Protein AF-A0A5N5PR01-F1 (afdb_monomer)

Structure (mmCIF, N/CA/C/O backbone):
data_AF-A0A5N5PR01-F1
#
_entry.id   AF-A0A5N5PR01-F1
#
loop_
_atom_site.group_PDB
_atom_site.id
_atom_site.type_symbol
_atom_site.label_atom_id
_atom_site.label_alt_id
_atom_site.label_comp_id
_atom_site.label_asym_id
_atom_site.label_entity_id
_atom_site.label_seq_id
_atom_site.pdbx_PDB_ins_code
_atom_site.Cartn_x
_atom_site.Cartn_y
_atom_site.Cartn_z
_atom_site.occupancy
_atom_site.B_iso_or_equiv
_atom_site.auth_seq_id
_atom_site.auth_comp_id
_atom_site.auth_asym_id
_atom_site.auth_atom_id
_atom_site.pdbx_PDB_model_num
ATOM 1 N N . MET A 1 1 ? 4.994 -17.915 1.592 1.00 88.44 1 MET A N 1
ATOM 2 C CA . MET A 1 1 ? 4.335 -16.940 0.687 1.00 88.44 1 MET A CA 1
ATOM 3 C C . MET A 1 1 ? 5.419 -16.071 0.056 1.00 88.44 1 MET A C 1
ATOM 5 O O . MET A 1 1 ? 6.464 -15.926 0.674 1.00 88.44 1 MET A O 1
ATOM 9 N N . PHE A 1 2 ? 5.202 -15.536 -1.147 1.00 93.06 2 PHE A N 1
ATOM 10 C CA . PHE A 1 2 ? 6.118 -14.590 -1.802 1.00 93.06 2 PHE A CA 1
ATOM 11 C C . PHE A 1 2 ? 5.350 -13.340 -2.219 1.00 93.06 2 PHE A C 1
ATOM 13 O O . PHE A 1 2 ? 4.182 -13.446 -2.599 1.00 93.06 2 PHE A O 1
ATOM 20 N N . TRP A 1 3 ? 6.005 -12.187 -2.210 1.00 95.12 3 TRP A N 1
ATOM 21 C CA . TRP A 1 3 ? 5.444 -10.906 -2.624 1.00 95.12 3 TRP A CA 1
ATOM 22 C C . TRP A 1 3 ? 6.151 -10.393 -3.877 1.00 95.12 3 TRP A C 1
ATOM 24 O O . TRP A 1 3 ? 7.378 -10.404 -3.947 1.00 95.12 3 TRP A O 1
ATOM 34 N N . PHE A 1 4 ? 5.374 -9.950 -4.867 1.00 95.06 4 PHE A N 1
ATOM 35 C CA . PHE A 1 4 ? 5.912 -9.265 -6.041 1.00 95.06 4 PHE A CA 1
ATOM 36 C C . PHE A 1 4 ? 6.266 -7.828 -5.675 1.00 95.06 4 PHE A C 1
ATOM 38 O O . PHE A 1 4 ? 5.372 -7.030 -5.419 1.00 95.06 4 PHE A O 1
ATOM 45 N N . PHE A 1 5 ? 7.551 -7.502 -5.700 1.00 96.25 5 PHE A N 1
ATOM 46 C CA . PHE A 1 5 ? 8.044 -6.130 -5.625 1.00 96.25 5 PHE A CA 1
ATOM 47 C C . PHE A 1 5 ? 8.578 -5.710 -6.989 1.00 96.25 5 PHE A C 1
ATOM 49 O O . PHE A 1 5 ? 9.119 -6.534 -7.719 1.00 96.25 5 PHE A O 1
ATOM 56 N N . GLN A 1 6 ? 8.478 -4.433 -7.333 1.00 95.88 6 GLN A N 1
ATOM 57 C CA . GLN A 1 6 ? 9.191 -3.877 -8.477 1.00 95.88 6 GLN A CA 1
ATOM 58 C C . GLN A 1 6 ? 10.640 -3.573 -8.107 1.00 95.88 6 GLN A C 1
ATOM 60 O O . GLN A 1 6 ? 10.944 -3.134 -6.994 1.00 95.88 6 GLN A O 1
ATOM 65 N N . ARG A 1 7 ? 11.545 -3.762 -9.069 1.00 95.38 7 ARG A N 1
ATOM 66 C CA . ARG A 1 7 ? 12.935 -3.309 -8.939 1.00 95.38 7 ARG A CA 1
ATOM 67 C C . ARG A 1 7 ? 12.987 -1.785 -9.007 1.00 95.38 7 ARG A C 1
ATOM 69 O O . ARG A 1 7 ? 12.268 -1.177 -9.804 1.00 95.38 7 ARG A O 1
ATOM 76 N N . ARG A 1 8 ? 13.908 -1.165 -8.260 1.00 95.69 8 ARG A N 1
ATOM 77 C CA . ARG A 1 8 ? 14.130 0.292 -8.293 1.00 95.69 8 ARG A CA 1
ATOM 78 C C . ARG A 1 8 ? 14.250 0.853 -9.706 1.00 95.69 8 ARG A C 1
ATOM 80 O O . ARG A 1 8 ? 13.616 1.855 -10.019 1.00 95.69 8 ARG A O 1
ATOM 87 N N . MET A 1 9 ? 15.032 0.205 -10.568 1.00 94.81 9 MET A N 1
ATOM 88 C CA . MET A 1 9 ? 15.197 0.649 -11.956 1.00 94.81 9 MET A CA 1
ATOM 89 C C . MET A 1 9 ? 13.887 0.598 -12.747 1.00 94.81 9 MET A C 1
ATOM 91 O O . MET A 1 9 ? 13.562 1.570 -13.425 1.00 94.81 9 MET A O 1
ATOM 95 N N . SER A 1 10 ? 13.113 -0.484 -12.616 1.00 94.38 10 SER A N 1
ATOM 96 C CA . SER A 1 10 ? 11.813 -0.620 -13.279 1.00 94.38 10 SER A CA 1
ATOM 97 C C . SER A 1 10 ? 10.861 0.489 -12.835 1.00 94.38 10 SER A C 1
ATOM 99 O O . SER A 1 10 ? 10.350 1.214 -13.685 1.00 94.38 10 SER A O 1
ATOM 101 N N . PHE A 1 11 ? 10.709 0.722 -11.527 1.00 94.50 11 PHE A N 1
ATOM 102 C CA . PHE A 1 11 ? 9.868 1.807 -11.005 1.00 94.50 11 PHE A CA 1
ATOM 103 C C . PHE A 1 11 ? 10.326 3.194 -11.481 1.00 94.50 11 PHE A C 1
ATOM 105 O O . PHE A 1 11 ? 9.536 3.979 -12.004 1.00 94.50 11 PHE A O 1
ATOM 112 N N . LEU A 1 12 ? 11.625 3.495 -11.374 1.00 94.75 12 LEU A N 1
ATOM 113 C CA . LEU A 1 12 ? 12.169 4.793 -11.778 1.00 94.75 12 LEU A CA 1
ATOM 114 C C . LEU A 1 12 ? 12.149 5.024 -13.296 1.00 94.75 12 LEU A C 1
ATOM 116 O O . LEU A 1 12 ? 12.356 6.162 -13.711 1.00 94.75 12 LEU A O 1
ATOM 120 N N . SER A 1 13 ? 11.923 4.001 -14.120 1.00 93.50 13 SER A N 1
ATOM 121 C CA . SER A 1 13 ? 11.806 4.137 -15.579 1.00 93.50 13 SER A CA 1
ATOM 122 C C . SER A 1 13 ? 10.372 4.402 -16.059 1.00 93.50 13 SER A C 1
ATOM 124 O O . SER A 1 13 ? 10.172 4.856 -17.187 1.00 93.50 13 SER A O 1
ATOM 126 N N . GLN A 1 14 ? 9.371 4.167 -15.205 1.00 91.12 14 GLN A N 1
ATOM 127 C CA . GLN A 1 14 ? 7.961 4.290 -15.570 1.00 91.12 14 GLN A CA 1
ATOM 128 C C . GLN A 1 14 ? 7.564 5.738 -15.889 1.00 91.12 14 GLN A C 1
ATOM 130 O O . GLN A 1 14 ? 8.002 6.697 -15.243 1.00 91.12 14 GLN A O 1
ATOM 135 N N . LYS A 1 15 ? 6.689 5.893 -16.890 1.00 86.62 15 LYS A N 1
ATOM 136 C CA . LYS A 1 15 ? 6.074 7.181 -17.262 1.00 86.62 15 LYS A CA 1
ATOM 137 C C . LYS A 1 15 ? 4.746 7.431 -16.539 1.00 86.62 15 LYS A C 1
ATOM 139 O O . LYS A 1 15 ? 4.433 8.579 -16.241 1.00 86.62 15 LYS A O 1
ATOM 144 N N . THR A 1 16 ? 4.009 6.365 -16.245 1.00 86.69 16 THR A N 1
ATOM 145 C CA . THR A 1 16 ? 2.757 6.348 -15.471 1.00 86.69 16 THR A CA 1
ATOM 146 C C . THR A 1 16 ? 2.767 5.140 -14.541 1.00 86.69 16 THR A C 1
ATOM 148 O O . THR A 1 16 ? 3.550 4.216 -14.772 1.00 86.69 16 THR A O 1
ATOM 151 N N . MET A 1 17 ? 1.949 5.142 -13.485 1.00 87.06 17 MET A N 1
ATOM 152 C CA . MET A 1 17 ? 1.860 3.990 -12.586 1.00 87.06 17 MET A CA 1
ATOM 153 C C . MET A 1 17 ? 1.307 2.786 -13.342 1.00 87.06 17 MET A C 1
ATOM 155 O O . MET A 1 17 ? 0.189 2.804 -13.851 1.00 87.06 17 MET A O 1
ATOM 159 N N . GLN A 1 18 ? 2.111 1.733 -13.447 1.00 84.81 18 GLN A N 1
ATOM 160 C CA . GLN A 1 18 ? 1.753 0.567 -14.239 1.00 84.81 18 GLN A CA 1
ATOM 161 C C . GLN A 1 18 ? 1.184 -0.547 -13.366 1.00 84.81 18 GLN A C 1
ATOM 163 O O . GLN A 1 18 ? 1.844 -1.061 -12.464 1.00 84.81 18 GLN A O 1
ATOM 168 N N . LYS A 1 19 ? -0.022 -0.995 -13.721 1.00 88.88 19 LYS A N 1
ATOM 169 C CA . LYS A 1 19 ? -0.578 -2.267 -13.261 1.00 88.88 19 LYS A CA 1
ATOM 170 C C . LYS A 1 19 ? 0.330 -3.431 -13.660 1.00 88.88 19 LYS A C 1
ATOM 172 O O . LYS A 1 19 ? 0.859 -3.471 -14.781 1.00 88.88 19 LYS A O 1
ATOM 177 N N . ARG A 1 20 ? 0.457 -4.416 -12.768 1.00 87.50 20 ARG A N 1
ATOM 178 C CA . ARG A 1 20 ? 1.124 -5.681 -13.072 1.00 87.50 20 ARG A CA 1
ATOM 179 C C . ARG A 1 20 ? 0.492 -6.325 -14.301 1.00 87.50 20 ARG A C 1
ATOM 181 O O . ARG A 1 20 ? -0.724 -6.487 -14.373 1.00 87.50 20 ARG A O 1
ATOM 188 N N . SER A 1 21 ? 1.352 -6.733 -15.230 1.00 86.00 21 SER A N 1
ATOM 189 C CA . SER A 1 21 ? 0.990 -7.499 -16.420 1.00 86.00 21 SER A CA 1
ATOM 190 C C . SER A 1 21 ? 1.787 -8.800 -16.466 1.00 86.00 21 SER A C 1
ATOM 192 O O . SER A 1 21 ? 2.923 -8.855 -15.990 1.00 86.00 21 SER A O 1
ATOM 194 N N . ARG A 1 22 ? 1.194 -9.839 -17.064 1.00 88.75 22 ARG A N 1
ATOM 195 C CA . ARG A 1 22 ? 1.876 -11.106 -17.369 1.00 88.75 22 ARG A CA 1
ATOM 196 C C . ARG A 1 22 ? 3.014 -10.915 -18.376 1.00 88.75 22 ARG A C 1
ATOM 198 O O . ARG A 1 22 ? 3.973 -11.671 -18.338 1.00 88.75 22 ARG A O 1
ATOM 205 N N . ASP A 1 23 ? 2.947 -9.863 -19.189 1.00 89.38 23 ASP A N 1
ATOM 206 C CA . ASP A 1 23 ? 3.935 -9.568 -20.236 1.00 89.38 23 ASP A CA 1
ATOM 207 C C . ASP A 1 23 ? 5.142 -8.771 -19.717 1.00 89.38 23 ASP A C 1
ATOM 209 O O . ASP A 1 23 ? 6.058 -8.457 -20.469 1.00 89.38 23 ASP A O 1
ATOM 213 N N . ARG A 1 24 ? 5.136 -8.394 -18.431 1.00 86.12 24 ARG A N 1
ATOM 214 C CA . ARG A 1 24 ? 6.169 -7.549 -17.805 1.00 86.12 24 ARG A CA 1
ATOM 215 C C . ARG A 1 24 ? 6.667 -8.125 -16.484 1.00 86.12 24 ARG A C 1
ATOM 217 O O . ARG A 1 24 ? 6.932 -7.389 -15.539 1.00 86.12 24 ARG A O 1
ATOM 224 N N . LEU A 1 25 ? 6.752 -9.450 -16.379 1.00 89.06 25 LEU A N 1
ATOM 225 C CA . LEU A 1 25 ? 7.213 -10.093 -15.143 1.00 89.06 25 LEU A CA 1
ATOM 226 C C . LEU A 1 25 ? 8.672 -9.757 -14.816 1.00 89.06 25 LEU A C 1
ATOM 228 O O . LEU A 1 25 ? 9.008 -9.702 -13.637 1.00 89.06 25 LEU A O 1
ATOM 232 N N . ASP A 1 26 ? 9.483 -9.425 -15.822 1.00 90.75 26 ASP A N 1
ATOM 233 C CA . ASP A 1 26 ? 10.868 -8.984 -15.634 1.00 90.75 26 ASP A CA 1
ATOM 234 C C . ASP A 1 26 ? 10.975 -7.681 -14.831 1.00 90.75 26 ASP A C 1
ATOM 236 O O . ASP A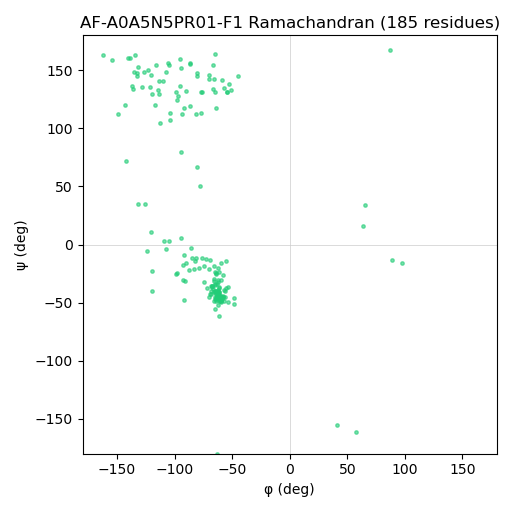 1 26 ? 12.016 -7.402 -14.241 1.00 90.75 26 ASP A O 1
ATOM 240 N N . ASP A 1 27 ? 9.914 -6.875 -14.738 1.00 91.00 27 ASP A N 1
ATOM 241 C CA . ASP A 1 27 ? 9.921 -5.673 -13.897 1.00 91.00 27 ASP A CA 1
ATOM 242 C C . ASP A 1 27 ? 9.859 -5.977 -12.396 1.00 91.00 27 ASP A C 1
ATOM 244 O O . ASP A 1 27 ? 10.122 -5.099 -11.563 1.00 91.00 27 ASP A O 1
ATOM 248 N N . TYR A 1 28 ? 9.547 -7.225 -12.046 1.00 93.50 28 TYR A N 1
ATOM 249 C CA . TYR A 1 28 ? 9.285 -7.647 -10.686 1.00 93.50 28 TYR A CA 1
ATOM 250 C C . TYR A 1 28 ? 10.312 -8.659 -10.177 1.00 93.50 28 TYR A C 1
ATOM 252 O O . TYR A 1 28 ? 10.912 -9.432 -10.918 1.00 93.50 28 TYR A O 1
ATOM 260 N N . VAL A 1 29 ? 10.468 -8.678 -8.860 1.00 95.19 29 VAL A N 1
ATOM 261 C CA . VAL A 1 29 ? 11.173 -9.703 -8.100 1.00 95.19 29 VAL A CA 1
ATOM 262 C C . VAL A 1 29 ? 10.203 -10.328 -7.101 1.00 95.19 29 VAL A C 1
ATOM 264 O O . VAL A 1 29 ? 9.314 -9.659 -6.571 1.00 95.19 29 VAL A O 1
ATOM 267 N N . LEU A 1 30 ? 10.367 -11.624 -6.847 1.00 94.38 30 LEU A N 1
ATOM 268 C CA . LEU A 1 30 ? 9.646 -12.331 -5.797 1.00 94.38 30 LEU A CA 1
ATOM 269 C C . LEU A 1 30 ? 10.486 -12.340 -4.527 1.00 94.38 30 LEU A C 1
ATOM 271 O O . LEU A 1 30 ? 11.516 -13.008 -4.467 1.00 94.38 30 LEU A O 1
ATOM 275 N N . LEU A 1 31 ? 10.022 -11.627 -3.505 1.00 96.19 31 LEU A N 1
ATOM 276 C CA . LEU A 1 31 ? 10.642 -11.655 -2.185 1.00 96.19 31 LEU A CA 1
ATOM 277 C C . LEU A 1 31 ? 9.867 -12.612 -1.272 1.00 96.19 31 LEU A C 1
ATOM 279 O O . LEU A 1 31 ? 8.633 -12.540 -1.226 1.00 96.19 31 LEU A O 1
ATOM 283 N N . PRO A 1 32 ? 10.542 -13.527 -0.556 1.00 94.81 32 PRO A N 1
ATOM 284 C CA . PRO A 1 32 ? 9.902 -14.341 0.467 1.00 94.81 32 PRO A CA 1
ATOM 285 C C . PRO A 1 32 ? 9.227 -13.475 1.535 1.00 94.81 32 PRO A C 1
ATOM 287 O O . PRO A 1 32 ? 9.825 -12.542 2.064 1.00 94.81 32 PRO A O 1
ATOM 290 N N . ALA A 1 33 ? 7.997 -13.829 1.904 1.00 89.38 33 ALA A N 1
ATOM 291 C CA . ALA A 1 33 ? 7.277 -13.252 3.040 1.00 89.38 33 ALA A CA 1
ATOM 292 C C . ALA A 1 33 ? 7.791 -13.846 4.369 1.00 89.38 33 ALA A C 1
ATOM 294 O O . ALA A 1 33 ? 7.024 -14.386 5.165 1.00 89.38 33 ALA A O 1
ATOM 295 N N . THR A 1 34 ? 9.109 -13.842 4.552 1.00 86.00 34 THR A N 1
ATOM 296 C CA . THR A 1 34 ? 9.815 -14.370 5.723 1.00 86.00 34 THR A CA 1
ATOM 297 C C . THR A 1 34 ? 10.823 -13.339 6.208 1.00 86.00 34 THR A C 1
ATOM 299 O O . THR A 1 34 ? 11.319 -12.524 5.427 1.00 86.00 34 THR A O 1
ATOM 302 N N . TYR A 1 35 ? 11.131 -13.378 7.503 1.00 82.19 35 TYR A N 1
ATOM 303 C CA . TYR A 1 35 ? 12.028 -12.418 8.140 1.00 82.19 35 TYR A CA 1
ATOM 304 C C . TYR A 1 35 ? 13.378 -12.305 7.410 1.00 82.19 35 TYR A C 1
ATOM 306 O O . TYR A 1 35 ? 13.944 -13.309 6.976 1.00 82.19 35 TYR A O 1
ATOM 314 N N . GLY A 1 36 ? 13.875 -11.074 7.269 1.00 85.81 36 GLY A N 1
ATOM 315 C CA . GLY A 1 36 ? 15.175 -10.766 6.665 1.00 85.81 36 GLY A CA 1
ATOM 316 C C . GLY A 1 36 ? 15.179 -10.550 5.146 1.00 85.81 36 GLY A C 1
ATOM 317 O O . GLY A 1 36 ? 16.151 -10.004 4.635 1.00 85.81 36 GLY A O 1
ATOM 318 N N . PHE A 1 37 ? 14.112 -10.910 4.422 1.00 92.19 37 PHE A N 1
ATOM 319 C CA . PHE A 1 37 ? 14.032 -10.690 2.965 1.00 92.19 37 PHE A CA 1
ATOM 320 C C . PHE A 1 37 ? 13.369 -9.368 2.578 1.00 92.19 37 PHE A C 1
ATOM 322 O O . PHE A 1 37 ? 13.704 -8.787 1.548 1.00 92.19 37 PHE A O 1
ATOM 329 N N . VAL A 1 38 ? 12.438 -8.896 3.406 1.00 93.81 38 VAL A N 1
ATOM 330 C CA . VAL A 1 38 ? 11.819 -7.576 3.288 1.00 93.81 38 VAL A CA 1
ATOM 331 C C . VAL A 1 38 ? 12.180 -6.793 4.534 1.00 93.81 38 VAL A C 1
ATOM 333 O O . VAL A 1 38 ? 11.893 -7.230 5.648 1.00 93.81 38 VAL A O 1
ATOM 336 N N . THR A 1 39 ? 12.858 -5.667 4.341 1.00 91.94 39 THR A N 1
ATOM 337 C CA . THR A 1 39 ? 13.328 -4.804 5.425 1.00 91.94 39 THR A CA 1
ATOM 338 C C . THR A 1 39 ? 12.990 -3.354 5.123 1.00 91.94 39 THR A C 1
ATOM 340 O O . THR A 1 39 ? 13.032 -2.923 3.967 1.00 91.94 39 THR A O 1
ATOM 343 N N . ARG A 1 40 ? 12.723 -2.570 6.173 1.00 89.88 40 ARG A N 1
ATOM 344 C CA . ARG A 1 40 ? 12.306 -1.168 6.032 1.00 89.88 40 ARG A CA 1
ATOM 345 C C . ARG A 1 40 ? 13.346 -0.277 5.352 1.00 89.88 40 ARG A C 1
ATOM 347 O O . ARG A 1 40 ? 12.996 0.752 4.792 1.00 89.88 40 ARG A O 1
ATOM 354 N N . THR A 1 41 ? 14.616 -0.674 5.394 1.00 89.94 41 THR A N 1
ATOM 355 C CA . THR A 1 41 ? 15.737 0.068 4.804 1.00 89.94 41 THR A CA 1
ATOM 356 C C . THR A 1 41 ? 15.926 -0.190 3.312 1.00 89.94 41 THR A C 1
ATOM 358 O O . THR A 1 41 ? 16.556 0.618 2.639 1.00 89.94 41 THR A O 1
ATOM 361 N N . LEU A 1 42 ? 15.419 -1.309 2.782 1.00 94.69 42 LEU A N 1
ATOM 362 C CA . LEU A 1 42 ? 15.635 -1.707 1.385 1.00 94.69 42 LEU A CA 1
ATOM 363 C C . LEU A 1 42 ? 14.337 -1.829 0.583 1.00 94.69 42 LEU A C 1
ATOM 365 O O . LEU A 1 42 ? 14.378 -1.761 -0.648 1.00 94.69 42 LEU A O 1
ATOM 369 N N . CYS A 1 43 ? 13.207 -2.028 1.258 1.00 95.94 43 CYS A N 1
ATOM 370 C CA . CYS A 1 43 ? 11.904 -2.257 0.651 1.00 95.94 43 CYS A CA 1
ATOM 371 C C . CYS A 1 43 ? 10.924 -1.171 1.085 1.00 95.94 43 CYS A C 1
ATOM 373 O O . CYS A 1 43 ? 10.762 -0.943 2.283 1.00 95.94 43 CYS A O 1
ATOM 375 N N . PHE A 1 44 ? 10.235 -0.554 0.127 1.00 95.88 44 PHE A N 1
ATOM 376 C CA . PHE A 1 44 ? 9.188 0.427 0.404 1.00 95.88 44 PHE A CA 1
ATOM 377 C C . PHE A 1 44 ? 7.806 -0.059 -0.022 1.00 95.88 44 PHE A C 1
ATOM 379 O O . PHE A 1 44 ? 7.650 -0.665 -1.077 1.00 95.88 44 PHE A O 1
ATOM 386 N N . PHE A 1 45 ? 6.806 0.241 0.798 1.00 95.62 45 PHE A N 1
ATOM 387 C CA . PHE A 1 45 ? 5.391 0.164 0.476 1.00 95.62 45 PHE A CA 1
ATOM 388 C C . PHE A 1 45 ? 4.928 1.560 0.071 1.00 95.62 45 PHE A C 1
ATOM 390 O O . PHE A 1 45 ? 5.151 2.521 0.809 1.00 95.62 45 PHE A O 1
ATOM 397 N N . VAL A 1 46 ? 4.291 1.675 -1.090 1.00 94.62 46 VAL A N 1
ATOM 398 C CA . VAL A 1 46 ? 3.691 2.929 -1.544 1.00 94.62 46 VAL A CA 1
ATOM 399 C C . VAL A 1 46 ? 2.186 2.857 -1.369 1.00 94.62 46 VAL A C 1
ATOM 401 O O . VAL A 1 46 ? 1.527 2.113 -2.096 1.00 94.62 46 VAL A O 1
ATOM 404 N N . SER A 1 47 ? 1.658 3.678 -0.466 1.00 92.88 47 SER A N 1
ATOM 405 C CA . SER A 1 47 ? 0.224 3.951 -0.388 1.00 92.88 47 SER A CA 1
ATOM 406 C C . SER A 1 47 ? -0.125 5.148 -1.269 1.00 92.88 47 SER A C 1
ATOM 408 O O . SER A 1 47 ? 0.551 6.180 -1.239 1.00 92.88 47 SER A O 1
ATOM 410 N N . HIS A 1 48 ? -1.165 5.022 -2.089 1.00 88.75 48 HIS A N 1
ATOM 411 C CA . HIS A 1 48 ? -1.616 6.112 -2.949 1.00 88.75 48 HIS A CA 1
ATOM 412 C C . HIS A 1 48 ? -3.095 5.983 -3.300 1.00 88.75 48 HIS A C 1
ATOM 414 O O . HIS A 1 48 ? -3.688 4.908 -3.269 1.00 88.75 48 HIS A O 1
ATOM 420 N N . PHE A 1 49 ? -3.691 7.105 -3.689 1.00 87.06 49 PHE A N 1
ATOM 421 C CA . PHE A 1 49 ? -5.078 7.135 -4.124 1.00 87.06 49 PHE A CA 1
ATOM 422 C C . PHE A 1 49 ? -5.241 6.607 -5.544 1.00 87.06 49 PHE A C 1
ATOM 424 O O . PHE A 1 49 ? -4.598 7.093 -6.470 1.00 87.06 49 PHE A O 1
ATOM 431 N N . TRP A 1 50 ? -6.198 5.696 -5.722 1.00 85.75 50 TRP A N 1
ATOM 432 C CA . TRP A 1 50 ? -6.707 5.347 -7.042 1.00 85.75 50 TRP A CA 1
ATOM 433 C C . TRP A 1 50 ? -7.739 6.380 -7.487 1.00 85.75 50 TRP A C 1
ATOM 435 O O . TRP A 1 50 ? -8.837 6.465 -6.921 1.00 85.75 50 TRP A O 1
ATOM 445 N N . HIS A 1 51 ? -7.395 7.156 -8.514 1.00 81.94 51 HIS A N 1
ATOM 446 C CA . HIS A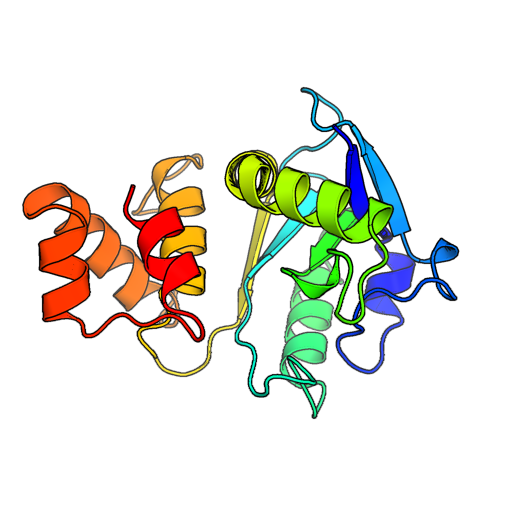 1 51 ? -8.305 8.148 -9.090 1.00 81.94 51 HIS A CA 1
ATOM 447 C C . HIS A 1 51 ? -9.414 7.531 -9.934 1.00 81.94 51 HIS A C 1
ATOM 449 O O . HIS A 1 51 ? -10.525 8.054 -9.984 1.00 81.94 51 HIS A O 1
ATOM 455 N N . THR A 1 52 ? -9.124 6.412 -10.591 1.00 82.19 52 THR A N 1
ATOM 456 C CA . THR A 1 52 ? -10.108 5.663 -11.369 1.00 82.19 52 THR A CA 1
ATOM 457 C C . THR A 1 52 ? -9.984 4.177 -11.060 1.00 82.19 52 THR A C 1
ATOM 459 O O . THR A 1 52 ? -8.979 3.719 -10.520 1.00 82.19 52 THR A O 1
ATOM 462 N N . LYS A 1 53 ? -11.009 3.396 -11.410 1.00 78.06 53 LYS A N 1
ATOM 463 C CA . LYS A 1 53 ? -10.968 1.931 -11.279 1.00 78.06 53 LYS A CA 1
ATOM 464 C C . LYS A 1 53 ? -9.871 1.305 -12.155 1.00 78.06 53 LYS A C 1
ATOM 466 O O . LYS A 1 53 ? -9.277 0.282 -11.802 1.00 78.06 53 LYS A O 1
ATOM 471 N N . ASP A 1 54 ? -9.602 1.923 -13.301 1.00 78.69 54 ASP A N 1
ATOM 472 C CA . ASP A 1 54 ? -8.762 1.341 -14.343 1.00 78.69 54 ASP A CA 1
ATOM 473 C C . ASP A 1 54 ? -7.324 1.854 -14.326 1.00 78.69 54 ASP A C 1
ATOM 475 O O . ASP A 1 54 ? -6.420 1.114 -14.712 1.00 78.69 54 ASP A O 1
ATOM 479 N N . ASP A 1 55 ? -7.094 3.046 -13.795 1.00 80.31 55 ASP A N 1
ATOM 480 C CA . ASP A 1 55 ? -5.775 3.653 -13.688 1.00 80.31 55 ASP A CA 1
ATOM 481 C C . ASP A 1 55 ? -5.651 4.433 -12.363 1.00 80.31 55 ASP A C 1
ATOM 483 O O . ASP A 1 55 ? -6.453 5.348 -12.112 1.00 80.31 55 ASP A O 1
ATOM 487 N N . PRO A 1 56 ? -4.687 4.063 -11.496 1.00 80.06 56 PRO A N 1
ATOM 488 C CA . PRO A 1 56 ? -4.476 4.756 -10.235 1.00 80.06 56 PRO A CA 1
ATOM 489 C C . PRO A 1 56 ? -4.015 6.210 -10.401 1.00 80.06 56 PRO A C 1
ATOM 491 O O . PRO A 1 56 ? -4.425 7.060 -9.614 1.00 80.06 56 PRO A O 1
ATOM 494 N N . ASP A 1 57 ? -3.211 6.512 -11.425 1.00 85.94 57 ASP A N 1
ATOM 495 C CA . ASP A 1 57 ? -2.591 7.826 -11.648 1.00 85.94 57 ASP A CA 1
ATOM 496 C C . ASP A 1 57 ? -2.562 8.163 -13.154 1.00 85.94 57 ASP A C 1
ATOM 498 O O . ASP A 1 57 ? -1.489 8.178 -13.774 1.00 85.94 57 ASP A O 1
ATOM 502 N N . PRO A 1 58 ? -3.729 8.470 -13.763 1.00 84.94 58 PRO A N 1
ATOM 503 C CA . PRO A 1 58 ? -3.865 8.601 -15.218 1.00 84.94 58 PRO A CA 1
ATOM 504 C C . PRO A 1 58 ? -2.953 9.656 -15.859 1.00 84.94 58 PRO A C 1
ATOM 506 O O . PRO A 1 58 ? -2.623 9.580 -17.040 1.00 84.94 58 PRO A O 1
ATOM 509 N N . ASN A 1 59 ? -2.551 10.674 -15.093 1.00 86.50 59 ASN A N 1
ATOM 510 C CA . ASN A 1 59 ? -1.702 11.773 -15.561 1.00 86.50 59 ASN A CA 1
ATOM 511 C C . ASN A 1 59 ? -0.241 11.664 -15.070 1.00 86.50 59 ASN A C 1
ATOM 513 O O . ASN A 1 59 ? 0.584 12.551 -15.343 1.00 86.50 59 ASN A O 1
ATOM 517 N N . GLY A 1 60 ? 0.097 10.591 -14.347 1.00 88.88 60 GLY A N 1
ATOM 518 C CA . GLY A 1 60 ? 1.431 10.321 -13.815 1.00 88.88 60 GLY A CA 1
ATOM 519 C C . GLY A 1 60 ? 1.919 11.340 -12.779 1.00 88.88 60 GLY A C 1
ATOM 520 O O . GLY A 1 60 ? 3.132 11.449 -12.570 1.00 88.88 60 GLY A O 1
ATOM 521 N N . LYS A 1 61 ? 1.037 12.171 -12.208 1.00 89.81 61 LYS A N 1
ATOM 522 C CA . LYS A 1 61 ? 1.428 13.243 -11.281 1.00 89.81 61 LYS A CA 1
ATOM 523 C C . LYS A 1 61 ? 2.033 12.654 -10.019 1.00 89.81 61 LYS A C 1
ATOM 525 O O . LYS A 1 61 ? 3.092 13.117 -9.595 1.00 89.81 61 LYS A O 1
ATOM 530 N N . TYR A 1 62 ? 1.395 11.646 -9.442 1.00 88.88 62 TYR A N 1
ATOM 531 C CA . TYR A 1 62 ? 1.857 11.039 -8.198 1.00 88.88 62 TYR A CA 1
ATOM 532 C C . TYR A 1 62 ? 3.108 10.212 -8.423 1.00 88.88 62 TYR A C 1
ATOM 534 O O . TYR A 1 62 ? 4.042 10.306 -7.631 1.00 88.88 62 TYR A O 1
ATOM 542 N N . LEU A 1 63 ? 3.203 9.507 -9.552 1.00 91.62 63 LEU A N 1
ATOM 543 C CA . LEU A 1 63 ? 4.430 8.811 -9.915 1.00 91.62 63 LEU A CA 1
ATOM 544 C C . LEU A 1 63 ? 5.621 9.771 -9.998 1.00 91.62 63 LEU A C 1
ATOM 546 O O . LEU A 1 63 ? 6.690 9.442 -9.492 1.00 91.62 63 LEU A O 1
ATOM 550 N N . ARG A 1 64 ? 5.467 10.945 -10.628 1.00 92.56 64 ARG A N 1
ATOM 551 C CA . ARG A 1 64 ? 6.556 11.937 -10.706 1.00 92.56 64 ARG A CA 1
ATOM 552 C C . ARG A 1 64 ? 7.004 12.378 -9.314 1.00 92.56 64 ARG A C 1
ATOM 554 O O . ARG A 1 64 ? 8.193 12.311 -9.024 1.00 92.56 64 ARG A O 1
ATOM 561 N N . LEU A 1 65 ? 6.058 12.723 -8.442 1.00 91.19 65 LEU A N 1
ATOM 562 C CA . LEU A 1 65 ? 6.349 13.164 -7.075 1.00 91.19 65 LEU A CA 1
ATOM 563 C C . LEU A 1 65 ? 7.032 12.068 -6.247 1.00 91.19 65 LEU A C 1
ATOM 565 O O . LEU A 1 65 ? 8.044 12.328 -5.598 1.00 91.19 65 LEU A O 1
ATOM 569 N N . LEU A 1 66 ? 6.543 10.829 -6.335 1.00 92.38 66 LEU A N 1
ATOM 570 C CA . LEU A 1 66 ? 7.166 9.673 -5.692 1.00 92.38 66 LEU A CA 1
ATOM 571 C C . LEU A 1 66 ? 8.574 9.426 -6.234 1.00 92.38 66 LEU A C 1
ATOM 573 O O . LEU A 1 66 ? 9.502 9.219 -5.461 1.00 92.38 66 LEU A O 1
ATOM 577 N N . ARG A 1 67 ? 8.773 9.476 -7.556 1.00 94.06 67 ARG A N 1
ATOM 578 C CA . ARG A 1 67 ? 10.095 9.290 -8.170 1.00 94.06 67 ARG A CA 1
ATOM 579 C C . ARG A 1 67 ? 11.074 10.370 -7.732 1.00 94.06 67 ARG A C 1
ATOM 581 O O . ARG A 1 67 ? 12.221 10.032 -7.461 1.00 94.06 67 ARG A O 1
ATOM 588 N N . ASP A 1 68 ? 10.653 11.626 -7.667 1.00 92.88 68 ASP A N 1
ATOM 589 C CA . ASP A 1 68 ? 11.519 12.735 -7.261 1.00 92.88 68 ASP A CA 1
ATOM 590 C C . ASP A 1 68 ? 11.890 12.634 -5.776 1.00 92.88 68 ASP A C 1
ATOM 592 O O . ASP A 1 68 ? 13.058 12.804 -5.426 1.00 92.88 68 ASP A O 1
ATOM 596 N N . ASN A 1 69 ? 10.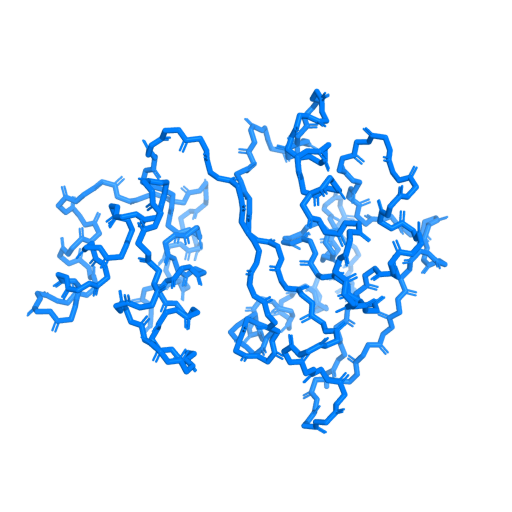939 12.242 -4.920 1.00 90.62 69 ASN A N 1
ATOM 597 C CA . ASN A 1 69 ? 11.189 11.979 -3.502 1.00 90.62 69 ASN A CA 1
ATOM 598 C C . ASN A 1 69 ? 12.112 10.765 -3.277 1.00 90.62 69 ASN A C 1
ATOM 600 O O . ASN A 1 69 ? 13.006 10.813 -2.432 1.00 90.62 69 ASN A O 1
ATOM 604 N N . LEU A 1 70 ? 11.926 9.687 -4.043 1.00 92.88 70 LEU A N 1
ATOM 605 C CA . LEU A 1 70 ? 12.619 8.409 -3.851 1.00 92.88 70 LEU A CA 1
ATOM 606 C C . LEU A 1 70 ? 13.961 8.301 -4.574 1.00 92.88 70 LEU A C 1
ATOM 608 O O . LEU A 1 70 ? 14.791 7.474 -4.197 1.00 92.88 70 LEU A O 1
ATOM 612 N N . ARG A 1 71 ? 14.202 9.090 -5.626 1.00 94.62 71 ARG A N 1
ATOM 613 C CA . ARG A 1 71 ? 15.462 9.057 -6.384 1.00 94.62 71 ARG A CA 1
ATOM 614 C C . ARG A 1 71 ? 16.711 9.283 -5.519 1.00 94.62 71 ARG A C 1
ATOM 616 O O . ARG A 1 71 ? 17.648 8.505 -5.721 1.00 94.62 71 ARG A O 1
ATOM 623 N N . PRO A 1 72 ? 16.761 10.269 -4.596 1.00 94.56 72 PRO A N 1
ATOM 624 C CA . PRO A 1 72 ? 17.943 10.503 -3.765 1.00 94.56 72 PRO A CA 1
ATOM 625 C C . PRO A 1 72 ? 18.107 9.489 -2.622 1.00 94.56 72 PRO A C 1
ATOM 627 O O . PRO A 1 72 ? 19.155 9.461 -1.985 1.00 94.56 72 PRO A O 1
ATOM 630 N N . GLN A 1 73 ? 17.093 8.665 -2.344 1.00 92.50 73 GLN A N 1
ATOM 631 C CA . GLN A 1 73 ? 17.107 7.714 -1.235 1.00 92.50 73 GLN A CA 1
ATOM 632 C C . GLN A 1 73 ? 17.746 6.377 -1.633 1.00 92.50 73 GLN A C 1
ATOM 634 O O . GLN A 1 73 ? 17.738 5.979 -2.803 1.00 92.50 73 GLN A O 1
ATOM 639 N N . THR A 1 74 ? 18.254 5.649 -0.636 1.00 93.06 74 THR A N 1
ATOM 640 C CA . THR A 1 74 ? 18.764 4.282 -0.813 1.00 93.06 74 THR A CA 1
ATOM 641 C C . THR A 1 74 ? 17.645 3.279 -0.555 1.00 93.06 74 THR A C 1
ATOM 643 O O . THR A 1 74 ? 17.116 3.223 0.546 1.00 93.06 74 THR A O 1
ATOM 646 N N . TRP A 1 75 ? 17.287 2.504 -1.578 1.00 95.88 75 TRP A N 1
ATOM 647 C CA . TRP A 1 75 ? 16.306 1.415 -1.535 1.00 95.88 75 TRP A CA 1
ATOM 648 C C . TRP A 1 75 ? 16.503 0.512 -2.762 1.00 95.88 75 TRP A C 1
ATOM 650 O O . TRP A 1 75 ? 17.157 0.907 -3.733 1.00 95.88 75 TRP A O 1
ATOM 660 N N . LEU A 1 76 ? 15.953 -0.701 -2.740 1.00 96.62 76 LEU A N 1
ATOM 661 C CA . LEU A 1 76 ? 16.112 -1.692 -3.812 1.00 96.62 76 LEU A CA 1
ATOM 662 C C . LEU A 1 76 ? 14.784 -2.090 -4.449 1.00 96.62 76 LEU A C 1
ATOM 664 O O . LEU A 1 76 ? 14.704 -2.250 -5.673 1.00 96.62 76 LEU A O 1
ATOM 668 N N . TYR A 1 77 ? 13.753 -2.240 -3.621 1.00 97.19 77 TYR A N 1
ATOM 669 C CA . TYR A 1 77 ? 12.489 -2.842 -4.012 1.00 97.19 77 TYR A CA 1
ATOM 670 C C . TYR A 1 77 ? 11.314 -1.992 -3.554 1.00 97.19 77 TYR A C 1
ATOM 672 O O . TYR A 1 77 ? 11.355 -1.379 -2.489 1.00 97.19 77 TYR A O 1
ATOM 680 N N . ILE A 1 78 ? 10.255 -1.961 -4.357 1.00 96.31 78 ILE A N 1
ATOM 681 C CA . ILE A 1 78 ? 9.053 -1.196 -4.034 1.00 96.31 78 ILE A CA 1
ATOM 682 C C . ILE A 1 78 ? 7.788 -1.994 -4.326 1.00 96.31 78 ILE A C 1
ATOM 684 O O . ILE A 1 78 ? 7.663 -2.625 -5.375 1.00 96.31 78 ILE A O 1
ATOM 688 N N . TRP A 1 79 ? 6.862 -1.987 -3.378 1.00 96.06 79 TRP A N 1
ATOM 689 C CA . TRP A 1 79 ? 5.530 -2.548 -3.512 1.00 96.06 79 TRP A CA 1
ATOM 690 C C . TRP A 1 79 ? 4.545 -1.398 -3.706 1.00 96.06 79 TRP A C 1
ATOM 692 O O . TRP A 1 79 ? 4.302 -0.617 -2.789 1.00 96.06 79 TRP A O 1
ATOM 702 N N . LEU A 1 80 ? 4.040 -1.250 -4.929 1.00 91.38 80 LEU A N 1
ATOM 703 C CA . LEU A 1 80 ? 3.182 -0.139 -5.337 1.00 91.38 80 LEU A CA 1
ATOM 704 C C . LEU A 1 80 ? 1.706 -0.511 -5.201 1.00 91.38 80 LEU A C 1
ATOM 706 O O . LEU A 1 80 ? 1.075 -0.845 -6.203 1.00 91.38 80 LEU A O 1
ATOM 710 N N . ASP A 1 81 ? 1.170 -0.460 -3.986 1.00 84.81 81 ASP A N 1
ATOM 711 C CA . ASP A 1 81 ? -0.221 -0.807 -3.670 1.00 84.81 81 ASP A CA 1
ATOM 712 C C . ASP A 1 81 ? -0.735 -2.070 -4.436 1.00 84.81 81 ASP A C 1
ATOM 714 O O . ASP A 1 81 ? 0.028 -2.924 -4.917 1.00 84.81 81 ASP A O 1
ATOM 718 N N . TRP A 1 82 ? -2.045 -2.195 -4.643 1.00 87.88 82 TRP A N 1
ATOM 719 C CA . TRP A 1 82 ? -2.665 -3.260 -5.422 1.00 87.88 82 TRP A CA 1
ATOM 720 C C . TRP A 1 82 ? -2.126 -3.395 -6.849 1.00 87.88 82 TRP A C 1
ATOM 722 O O . TRP A 1 82 ? -2.336 -4.446 -7.450 1.00 87.88 82 TRP A O 1
ATOM 732 N N . THR A 1 83 ? -1.386 -2.423 -7.403 1.00 87.94 83 THR A N 1
ATOM 733 C CA . THR A 1 83 ? -0.805 -2.545 -8.756 1.00 87.94 83 THR A CA 1
ATOM 734 C C . THR A 1 83 ? 0.242 -3.655 -8.850 1.00 87.94 83 THR A C 1
ATOM 736 O O . THR A 1 83 ? 0.450 -4.196 -9.935 1.00 87.94 83 THR A O 1
ATOM 739 N N . CYS A 1 84 ? 0.863 -4.044 -7.731 1.00 90.25 84 CYS A N 1
ATOM 740 C CA . CYS A 1 84 ? 1.791 -5.176 -7.656 1.00 90.25 84 CYS A CA 1
ATOM 741 C C . CYS A 1 84 ? 1.078 -6.539 -7.524 1.00 90.25 84 CYS A C 1
ATOM 743 O O . CYS A 1 84 ? 1.676 -7.593 -7.771 1.00 90.25 84 CYS A O 1
ATOM 745 N N . ALA A 1 85 ? -0.218 -6.545 -7.201 1.00 92.00 85 ALA A N 1
ATOM 746 C CA . ALA A 1 85 ? -1.051 -7.743 -7.176 1.00 92.00 85 ALA A CA 1
ATOM 747 C C . ALA A 1 85 ? -1.649 -8.048 -8.570 1.00 92.00 85 ALA A C 1
ATOM 749 O O . ALA A 1 85 ? -1.810 -7.140 -9.392 1.00 92.00 85 ALA A O 1
ATOM 750 N N . PRO A 1 86 ? -1.998 -9.317 -8.872 1.00 92.44 86 PRO A N 1
ATOM 751 C CA . PRO A 1 86 ? -2.688 -9.657 -10.115 1.00 92.44 86 PRO A CA 1
ATOM 752 C C . PRO A 1 86 ? -3.968 -8.839 -10.310 1.00 92.44 86 PRO A C 1
ATOM 754 O O . PRO A 1 86 ? -4.809 -8.778 -9.414 1.00 92.44 86 PRO A O 1
ATOM 757 N N . GLN A 1 87 ? -4.124 -8.255 -11.496 1.00 89.06 87 GLN A N 1
ATOM 758 C CA . GLN A 1 87 ? -5.279 -7.435 -11.860 1.00 89.06 87 GLN A CA 1
ATOM 759 C C . GLN A 1 87 ? -6.342 -8.252 -12.597 1.00 89.06 87 GLN A C 1
ATOM 761 O O . GLN A 1 87 ? -6.060 -9.317 -13.141 1.00 89.06 87 GLN A O 1
ATOM 766 N N . HIS A 1 88 ? -7.582 -7.761 -12.610 1.00 87.94 88 HIS A N 1
ATOM 767 C CA . HIS A 1 88 ? -8.671 -8.395 -13.354 1.00 87.94 88 HIS A CA 1
ATOM 768 C C . HIS A 1 88 ? -8.471 -8.246 -14.881 1.00 87.94 88 HIS A C 1
ATOM 770 O O . HIS A 1 88 ? -8.075 -7.162 -15.309 1.00 87.94 88 HIS A O 1
ATOM 776 N N . PRO A 1 89 ? -8.804 -9.262 -15.708 1.00 92.19 89 PRO A N 1
ATOM 777 C CA . PRO A 1 89 ? -9.281 -10.601 -15.341 1.00 92.19 89 PRO A CA 1
ATOM 778 C C . PRO A 1 89 ? -8.162 -11.516 -14.829 1.00 92.19 89 PRO A C 1
ATOM 780 O O . PRO A 1 89 ? -7.117 -11.678 -15.458 1.00 92.19 89 PRO A O 1
ATOM 783 N N . ARG A 1 90 ? -8.422 -12.167 -13.690 1.00 94.19 90 ARG A N 1
ATOM 784 C CA . ARG A 1 90 ? -7.489 -13.098 -13.043 1.00 94.19 90 ARG A CA 1
ATOM 785 C C . ARG A 1 90 ? -7.794 -14.533 -13.459 1.00 94.19 90 ARG A C 1
ATOM 787 O O . ARG A 1 90 ? -8.946 -14.955 -13.454 1.00 94.19 90 ARG A O 1
ATOM 794 N N . THR A 1 91 ? -6.753 -15.298 -13.758 1.00 95.94 91 THR A N 1
ATOM 795 C CA . THR A 1 91 ? -6.810 -16.766 -13.796 1.00 95.94 91 THR A CA 1
ATOM 796 C C . THR A 1 91 ? -7.091 -17.330 -12.395 1.00 95.94 91 THR A C 1
ATOM 798 O O . THR A 1 91 ? -6.854 -16.638 -11.400 1.00 95.94 91 THR A O 1
ATOM 801 N N . PRO A 1 92 ? -7.507 -18.603 -12.260 1.00 96.88 92 PRO A N 1
ATOM 802 C CA . PRO A 1 92 ? -7.678 -19.233 -10.947 1.00 96.88 92 PRO A CA 1
ATOM 803 C C . PRO A 1 92 ? -6.420 -19.176 -10.062 1.00 96.88 92 PRO A C 1
ATOM 805 O O . PRO A 1 92 ? -6.510 -18.934 -8.858 1.00 96.88 92 PRO A O 1
ATOM 808 N N . VAL A 1 93 ? -5.230 -19.324 -10.656 1.00 95.12 93 VAL A N 1
ATOM 809 C CA . VAL A 1 93 ? -3.947 -19.250 -9.933 1.00 95.12 93 VAL A CA 1
ATOM 810 C C . VAL A 1 93 ? -3.666 -17.830 -9.440 1.00 95.12 93 VAL A C 1
ATOM 812 O O . VAL A 1 93 ? -3.255 -17.637 -8.295 1.00 95.12 93 VAL A O 1
ATOM 815 N N . GLU A 1 94 ? -3.920 -16.821 -10.271 1.00 95.31 94 GLU A N 1
ATOM 816 C CA . GLU A 1 94 ? -3.783 -15.415 -9.880 1.00 95.31 94 GLU A CA 1
ATOM 817 C C . GLU A 1 94 ? -4.815 -14.996 -8.843 1.00 95.31 94 GLU A C 1
ATOM 819 O O . GLU A 1 94 ? -4.489 -14.211 -7.959 1.00 95.31 94 GLU A O 1
ATOM 824 N N . GLN A 1 95 ? -6.036 -15.526 -8.917 1.00 96.19 95 GLN A N 1
ATOM 825 C CA . GLN A 1 95 ? -7.059 -15.309 -7.903 1.00 96.19 95 GLN A CA 1
ATOM 826 C C . GLN A 1 95 ? -6.595 -15.863 -6.554 1.00 96.19 95 GLN A C 1
ATOM 828 O O . GLN A 1 95 ? -6.623 -15.147 -5.554 1.00 96.19 95 GLN A O 1
ATOM 833 N N . ALA A 1 96 ? -6.100 -17.104 -6.528 1.00 95.81 96 ALA A N 1
ATOM 834 C CA . ALA A 1 96 ? -5.555 -17.708 -5.317 1.00 95.81 96 ALA A CA 1
ATOM 835 C C . ALA A 1 96 ? -4.346 -16.925 -4.778 1.00 95.81 96 ALA A C 1
ATOM 837 O O . ALA A 1 96 ? -4.223 -16.726 -3.570 1.00 95.81 96 ALA A O 1
ATOM 838 N N . TYR A 1 97 ? -3.459 -16.452 -5.660 1.00 95.12 97 TYR A N 1
ATOM 839 C CA . TYR A 1 97 ? -2.332 -15.611 -5.261 1.00 95.12 97 TYR A CA 1
ATOM 840 C C . TYR A 1 97 ? -2.797 -14.266 -4.693 1.00 95.12 97 TYR A C 1
ATOM 842 O O . TYR A 1 97 ? -2.348 -13.890 -3.617 1.00 95.12 97 TYR A O 1
ATOM 850 N N . PHE A 1 98 ? -3.725 -13.578 -5.362 1.00 94.56 98 PHE A N 1
ATOM 851 C CA . PHE A 1 98 ? -4.271 -12.304 -4.903 1.00 94.56 98 PHE A CA 1
ATOM 852 C C . PHE A 1 98 ? -4.901 -12.426 -3.516 1.00 94.56 98 PHE A C 1
ATOM 854 O O . PHE A 1 98 ? -4.639 -11.584 -2.668 1.00 94.56 98 PHE A O 1
ATOM 861 N N . LEU A 1 99 ? -5.695 -13.472 -3.261 1.00 93.75 99 LEU A N 1
ATOM 862 C CA . LEU A 1 99 ? -6.313 -13.681 -1.947 1.00 93.75 99 LEU A CA 1
ATOM 863 C C . LEU A 1 99 ? -5.260 -13.878 -0.850 1.00 93.75 99 LEU A C 1
ATOM 865 O O . LEU A 1 99 ? -5.388 -13.313 0.232 1.00 93.75 99 LEU A O 1
ATOM 869 N N . ARG A 1 100 ? -4.176 -14.608 -1.144 1.00 94.19 100 ARG A N 1
ATOM 870 C CA . ARG A 1 100 ? -3.042 -14.720 -0.215 1.00 94.19 100 ARG A CA 1
ATOM 871 C C . ARG A 1 100 ? -2.317 -13.389 -0.027 1.00 94.19 100 ARG A C 1
ATOM 873 O O . ARG A 1 100 ? -1.902 -13.090 1.085 1.00 94.19 100 ARG A O 1
ATOM 880 N N . THR A 1 101 ? -2.157 -12.591 -1.086 1.00 94.12 101 THR A N 1
ATOM 881 C CA . THR A 1 101 ? -1.580 -11.241 -0.990 1.00 94.12 101 THR A CA 1
ATOM 882 C C . THR A 1 101 ? -2.433 -10.367 -0.081 1.00 94.12 101 THR A C 1
ATOM 884 O O . THR A 1 101 ? -1.885 -9.803 0.860 1.00 94.12 101 THR A O 1
ATOM 887 N N . LEU A 1 102 ? -3.753 -10.353 -0.294 1.00 92.56 102 LEU A N 1
ATOM 888 C CA . LEU A 1 102 ? -4.736 -9.631 0.512 1.00 92.56 102 LEU A CA 1
ATOM 889 C C . LEU A 1 102 ? -4.619 -9.979 2.002 1.00 92.56 102 LEU A C 1
ATOM 891 O O . LEU A 1 102 ? -4.461 -9.091 2.829 1.00 92.56 102 LEU A O 1
ATOM 895 N N . GLN A 1 103 ? -4.571 -11.270 2.336 1.00 92.06 103 GLN A N 1
ATOM 896 C CA . GLN A 1 103 ? -4.392 -11.750 3.715 1.00 92.06 103 GLN A CA 1
ATOM 897 C C . GLN A 1 103 ? -3.027 -11.398 4.331 1.00 92.06 103 GLN A C 1
ATOM 899 O O . GLN A 1 103 ? -2.863 -11.462 5.545 1.00 92.06 103 GLN A O 1
ATOM 904 N N . SER A 1 104 ? -2.031 -11.067 3.508 1.00 93.50 104 SER A N 1
ATOM 905 C CA . SER A 1 104 ? -0.653 -10.816 3.946 1.00 93.50 104 SER A CA 1
ATOM 906 C C . SER A 1 104 ? -0.229 -9.349 3.858 1.00 93.50 104 SER A C 1
ATOM 908 O O . SER A 1 104 ? 0.926 -9.050 4.161 1.00 93.50 104 SER A O 1
ATOM 910 N N . VAL A 1 105 ? -1.126 -8.438 3.459 1.00 93.75 105 VAL A N 1
ATOM 911 C CA . VAL A 1 105 ? -0.785 -7.031 3.184 1.00 93.75 105 VAL A CA 1
ATOM 912 C C . VAL A 1 105 ? -0.238 -6.310 4.420 1.00 93.75 105 VAL A C 1
ATOM 914 O O . VAL A 1 105 ? 0.755 -5.597 4.307 1.00 93.75 105 VAL A O 1
ATOM 917 N N . SER A 1 106 ? -0.759 -6.604 5.618 1.00 93.19 106 SER A N 1
ATOM 918 C CA . SER A 1 106 ? -0.187 -6.127 6.888 1.00 93.19 106 SER A CA 1
ATOM 919 C C . SER A 1 106 ? 1.277 -6.516 7.047 1.00 93.19 106 SER A C 1
ATOM 921 O O . SER A 1 106 ? 2.096 -5.721 7.492 1.00 93.19 106 SER A O 1
ATOM 923 N N . GLY A 1 107 ? 1.642 -7.733 6.635 1.00 93.06 107 GLY A N 1
ATOM 924 C CA . GLY A 1 107 ? 3.031 -8.178 6.632 1.00 93.06 107 GLY A CA 1
ATOM 925 C C . GLY A 1 107 ? 3.897 -7.343 5.688 1.00 93.06 107 GLY A C 1
ATOM 926 O O . GLY A 1 107 ? 5.018 -6.998 6.050 1.00 93.06 107 GLY A O 1
ATOM 927 N N . ILE A 1 108 ? 3.384 -6.972 4.514 1.00 94.50 108 ILE A N 1
ATOM 928 C CA . ILE A 1 108 ? 4.108 -6.113 3.566 1.00 94.50 108 ILE A CA 1
ATOM 929 C C . ILE A 1 108 ? 4.344 -4.730 4.187 1.00 94.50 108 ILE A C 1
ATOM 931 O O . ILE A 1 108 ? 5.481 -4.255 4.191 1.00 94.50 108 ILE A O 1
ATOM 93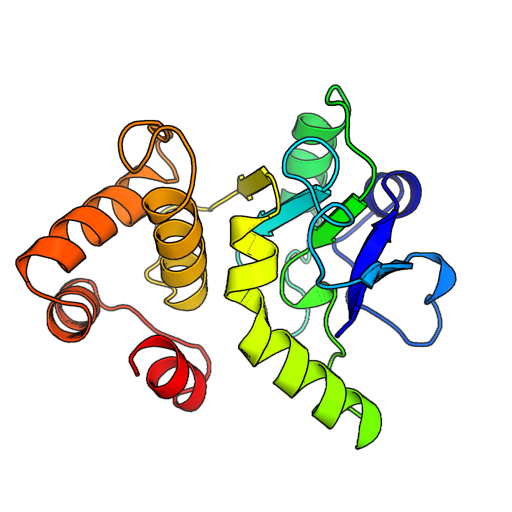5 N N . ILE A 1 109 ? 3.295 -4.126 4.756 1.00 94.31 109 ILE A N 1
ATOM 936 C CA . ILE A 1 109 ? 3.334 -2.791 5.374 1.00 94.31 109 ILE A CA 1
ATOM 937 C C . ILE A 1 109 ? 4.299 -2.772 6.563 1.00 94.31 109 ILE A C 1
ATOM 939 O O . ILE A 1 109 ? 5.221 -1.963 6.592 1.00 94.31 109 ILE A O 1
ATOM 943 N N . ARG A 1 110 ? 4.159 -3.711 7.509 1.00 91.94 110 ARG A N 1
ATOM 944 C CA . ARG A 1 110 ? 4.993 -3.779 8.723 1.00 91.94 110 ARG A CA 1
ATOM 945 C C . ARG A 1 110 ? 6.483 -3.886 8.417 1.00 91.94 110 ARG A C 1
ATOM 947 O O . ARG A 1 110 ? 7.291 -3.296 9.136 1.00 91.94 110 ARG A O 1
ATOM 954 N N . ASN A 1 111 ? 6.848 -4.650 7.387 1.00 91.75 111 ASN A N 1
ATOM 955 C CA . ASN A 1 111 ? 8.244 -4.953 7.065 1.00 91.75 111 ASN A CA 1
ATOM 956 C C . ASN A 1 111 ? 8.880 -3.967 6.071 1.00 91.75 111 ASN A C 1
ATOM 958 O O . ASN A 1 111 ? 10.094 -4.022 5.878 1.00 91.75 111 ASN A O 1
ATOM 962 N N . SER A 1 112 ? 8.103 -3.068 5.463 1.00 93.12 112 SER A N 1
ATOM 963 C CA . SER A 1 112 ? 8.600 -2.080 4.498 1.00 93.12 112 SER A CA 1
ATOM 964 C C . SER A 1 112 ? 8.665 -0.684 5.115 1.00 93.12 112 SER A C 1
ATOM 966 O O . SER A 1 112 ? 7.942 -0.373 6.059 1.00 93.12 112 SER A O 1
ATOM 968 N N . GLY A 1 113 ? 9.534 0.178 4.589 1.00 92.25 113 GLY A N 1
ATOM 969 C CA . GLY A 1 113 ? 9.382 1.615 4.805 1.00 92.25 113 GLY A CA 1
ATOM 970 C C . GLY A 1 113 ? 8.117 2.090 4.093 1.00 92.25 113 GLY A C 1
ATOM 971 O O . GLY A 1 113 ? 7.673 1.452 3.138 1.00 92.25 113 GLY A O 1
ATOM 972 N N . PHE A 1 114 ? 7.515 3.177 4.553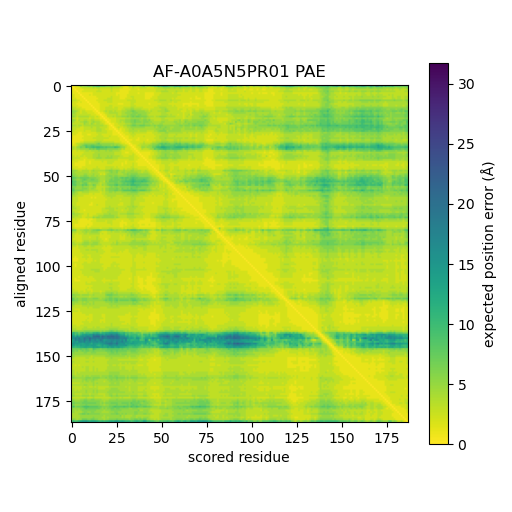 1.00 92.62 114 PHE A N 1
ATOM 973 C CA . PHE A 1 114 ? 6.226 3.634 4.041 1.00 92.62 114 PHE A CA 1
ATOM 974 C C . PHE A 1 114 ? 6.380 4.959 3.317 1.00 92.62 114 PHE A C 1
ATOM 976 O O . PHE A 1 114 ? 6.978 5.902 3.832 1.00 92.62 114 PHE A O 1
ATOM 983 N N . VAL A 1 115 ? 5.850 5.011 2.103 1.00 92.44 115 VAL A N 1
ATOM 984 C CA . VAL A 1 115 ? 5.912 6.172 1.224 1.00 92.44 115 VAL A CA 1
ATOM 985 C C . VAL A 1 115 ? 4.494 6.462 0.778 1.00 92.44 115 VAL A C 1
ATOM 987 O O . VAL A 1 115 ? 3.752 5.554 0.406 1.00 92.44 115 VAL A O 1
ATOM 990 N N . TRP A 1 116 ? 4.110 7.727 0.805 1.00 91.69 116 TRP A N 1
ATOM 991 C CA . TRP A 1 116 ? 2.766 8.129 0.437 1.00 91.69 116 TRP A CA 1
ATOM 992 C C . TRP A 1 116 ? 2.786 9.422 -0.362 1.00 91.69 116 TRP A C 1
ATOM 994 O O . TRP A 1 116 ? 3.748 10.193 -0.346 1.00 91.69 116 TRP A O 1
ATOM 1004 N N . TYR A 1 117 ? 1.690 9.640 -1.072 1.00 86.44 117 TYR A N 1
ATOM 1005 C CA . TYR A 1 117 ? 1.303 10.954 -1.546 1.00 86.44 117 TYR A CA 1
ATOM 1006 C C . TYR A 1 117 ? -0.217 10.994 -1.595 1.00 86.44 117 TYR A C 1
ATOM 1008 O O . TYR A 1 117 ? -0.823 10.287 -2.408 1.00 86.44 117 TYR A O 1
ATOM 1016 N N . TYR A 1 118 ? -0.833 11.800 -0.732 1.00 87.69 118 TYR A N 1
ATOM 1017 C CA . TYR A 1 118 ? -2.286 11.909 -0.690 1.00 87.69 118 TYR A CA 1
ATOM 1018 C C . TYR A 1 118 ? -2.767 13.269 -1.214 1.00 87.69 118 TYR A C 1
ATOM 1020 O O . TYR A 1 118 ? -2.139 14.300 -0.956 1.00 87.69 118 TYR A O 1
ATOM 1028 N N . PRO A 1 119 ? -3.879 13.298 -1.974 1.00 84.62 119 PRO A N 1
ATOM 1029 C CA . PRO A 1 119 ? -4.621 14.529 -2.226 1.00 84.62 119 PRO A CA 1
ATOM 1030 C C . PRO A 1 119 ? -5.187 15.107 -0.912 1.00 84.62 119 PRO A C 1
ATOM 1032 O O . PRO A 1 119 ? -5.009 14.516 0.156 1.00 84.62 119 PRO A O 1
ATOM 1035 N N . PRO A 1 120 ? -5.903 16.249 -0.965 1.00 89.44 120 PRO A N 1
ATOM 1036 C CA . PRO A 1 120 ? -6.781 16.645 0.130 1.00 89.44 120 PRO A CA 1
ATOM 1037 C C . PRO A 1 120 ? -7.625 15.470 0.637 1.00 89.44 120 PRO A C 1
ATOM 1039 O O . PRO A 1 120 ? -8.013 14.599 -0.141 1.00 89.44 120 PRO A O 1
ATOM 1042 N N . PHE A 1 121 ? -7.873 15.459 1.946 1.00 92.19 121 PHE A N 1
ATOM 1043 C CA . PHE A 1 121 ? -8.444 14.315 2.644 1.00 92.19 121 PHE A CA 1
ATOM 1044 C C . PHE A 1 121 ? -9.723 13.779 1.987 1.00 92.19 121 PHE A C 1
ATOM 1046 O O . PHE A 1 121 ? -10.671 14.513 1.706 1.00 92.19 121 PHE A O 1
ATOM 1053 N N . GLU A 1 122 ? -9.758 12.458 1.839 1.00 92.94 122 GLU A N 1
ATOM 1054 C CA . GLU A 1 122 ? -10.924 11.685 1.443 1.00 92.94 122 GLU A CA 1
ATOM 1055 C C . GLU A 1 122 ? -10.995 10.424 2.319 1.00 92.94 122 GLU A C 1
ATOM 1057 O O . GLU A 1 122 ? -9.979 9.738 2.486 1.00 92.94 122 GLU A O 1
ATOM 1062 N N . PRO A 1 123 ? -12.179 10.047 2.831 1.00 94.50 123 PRO A N 1
ATOM 1063 C CA . PRO A 1 123 ? -12.314 8.959 3.792 1.00 94.50 123 PRO A CA 1
ATOM 1064 C C . PRO A 1 123 ? -12.309 7.587 3.083 1.00 94.50 123 PRO A C 1
ATOM 1066 O O . PRO A 1 123 ? -13.304 6.865 3.013 1.00 94.50 123 PRO A O 1
ATOM 1069 N N . ARG A 1 124 ? -11.170 7.214 2.489 1.00 94.00 124 ARG A N 1
ATOM 1070 C CA . ARG A 1 124 ? -10.945 5.902 1.860 1.00 94.00 124 ARG A CA 1
ATOM 1071 C C . ARG A 1 124 ? -10.463 4.903 2.903 1.00 94.00 124 ARG A C 1
ATOM 1073 O O . ARG A 1 124 ? -9.395 5.080 3.482 1.00 94.00 124 ARG A O 1
ATOM 1080 N N . LEU A 1 125 ? -11.227 3.833 3.109 1.00 95.25 125 LEU A N 1
ATOM 1081 C CA . LEU A 1 125 ? -10.935 2.868 4.170 1.00 95.25 125 LEU A CA 1
ATOM 1082 C C . LEU A 1 125 ? -9.639 2.078 3.922 1.00 95.25 125 LEU A C 1
ATOM 1084 O O . LEU A 1 125 ? -8.900 1.849 4.868 1.00 95.25 125 LEU A O 1
ATOM 1088 N N . TRP A 1 126 ? -9.309 1.732 2.672 1.00 94.19 126 TRP A N 1
ATOM 1089 C CA . TRP A 1 126 ? -8.018 1.099 2.350 1.00 94.19 126 TRP A CA 1
ATOM 1090 C C . TRP A 1 126 ? -6.819 1.975 2.740 1.00 94.19 126 TRP A C 1
ATOM 1092 O O . TRP A 1 126 ? -5.908 1.500 3.408 1.00 94.19 126 TRP A O 1
ATOM 1102 N N . ILE A 1 127 ? -6.874 3.271 2.420 1.00 94.50 127 ILE A N 1
ATOM 1103 C CA . ILE A 1 127 ? -5.821 4.226 2.793 1.00 94.50 127 ILE A CA 1
ATOM 1104 C C . ILE A 1 127 ? -5.728 4.352 4.312 1.00 94.50 127 ILE A C 1
ATOM 1106 O O . ILE A 1 127 ? -4.639 4.289 4.873 1.00 94.50 127 ILE A O 1
ATOM 1110 N N . PHE A 1 128 ? -6.867 4.488 4.997 1.00 95.94 128 PHE A N 1
ATOM 1111 C CA . PHE A 1 128 ? -6.869 4.541 6.455 1.00 95.94 128 PHE A CA 1
ATOM 1112 C C . PHE A 1 128 ? -6.283 3.276 7.079 1.00 95.94 128 PHE A C 1
ATOM 1114 O O . PHE A 1 128 ? -5.460 3.384 7.981 1.00 95.94 128 PHE A O 1
ATOM 1121 N N . TYR A 1 129 ? -6.658 2.099 6.578 1.00 95.94 129 TYR A N 1
ATOM 1122 C CA . TYR A 1 129 ? -6.099 0.832 7.029 1.00 95.94 129 TYR A CA 1
ATOM 1123 C C . TYR A 1 129 ? -4.579 0.808 6.872 1.00 95.94 129 TYR A C 1
ATOM 1125 O O . TYR A 1 129 ? -3.880 0.499 7.827 1.00 95.94 129 TYR A O 1
A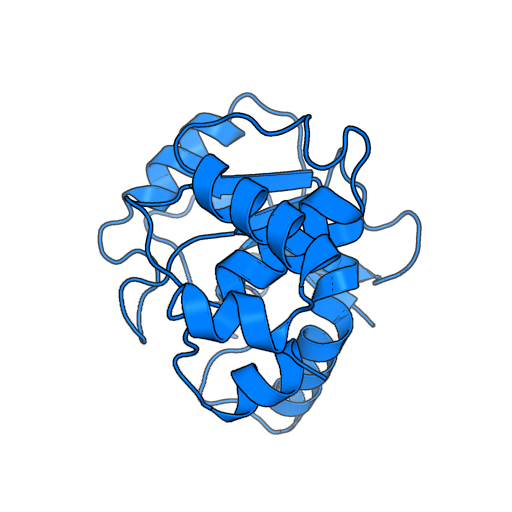TOM 1133 N N . GLU A 1 130 ? -4.053 1.185 5.706 1.00 94.94 130 GLU A N 1
ATOM 1134 C CA . GLU A 1 130 ? -2.610 1.210 5.443 1.00 94.94 130 GLU A CA 1
ATOM 1135 C C . GLU A 1 130 ? -1.864 2.180 6.367 1.00 94.94 130 GLU A C 1
ATOM 1137 O O . GLU A 1 130 ? -0.813 1.837 6.914 1.00 94.94 130 GLU A O 1
ATOM 1142 N N . VAL A 1 131 ? -2.429 3.371 6.584 1.00 94.19 131 VAL A N 1
ATOM 1143 C CA . VAL A 1 131 ? -1.876 4.376 7.499 1.00 94.19 131 VAL A CA 1
ATOM 1144 C C . VAL A 1 131 ? -1.914 3.889 8.945 1.00 94.19 131 VAL A C 1
ATOM 1146 O O . VAL A 1 131 ? -0.903 3.982 9.640 1.00 94.19 131 VAL A O 1
ATOM 1149 N N . ALA A 1 132 ? -3.048 3.367 9.410 1.00 94.75 132 ALA A N 1
ATOM 1150 C CA . ALA A 1 132 ? -3.202 2.849 10.766 1.00 94.75 132 ALA A CA 1
ATOM 1151 C C . ALA A 1 132 ? -2.257 1.664 11.001 1.00 94.75 132 ALA A C 1
ATOM 1153 O O . ALA A 1 132 ? -1.537 1.630 11.994 1.00 94.75 132 ALA A O 1
ATOM 1154 N N . GLU A 1 133 ? -2.188 0.739 10.047 1.00 94.25 133 GLU A N 1
ATOM 1155 C CA . GLU A 1 133 ? -1.304 -0.419 10.089 1.00 94.25 133 GLU A CA 1
ATOM 1156 C C . GLU A 1 133 ? 0.162 0.006 10.199 1.00 94.25 133 GLU A C 1
ATOM 1158 O O . GLU A 1 133 ? 0.881 -0.504 11.056 1.00 94.25 133 GLU A O 1
ATOM 1163 N N . TYR A 1 134 ? 0.614 0.963 9.383 1.00 92.25 134 TYR A N 1
ATOM 1164 C CA . TYR A 1 134 ? 1.982 1.468 9.469 1.00 92.25 134 TYR A CA 1
ATOM 1165 C C . TYR A 1 134 ? 2.233 2.193 10.797 1.00 92.25 134 TYR A C 1
ATOM 1167 O O . TYR A 1 134 ? 3.124 1.811 11.550 1.00 92.25 134 TYR A O 1
ATOM 1175 N N . THR A 1 135 ? 1.417 3.195 11.121 1.00 91.25 135 THR A N 1
ATOM 1176 C CA . THR A 1 135 ? 1.636 4.085 12.276 1.00 91.25 135 THR A CA 1
ATOM 1177 C C . THR A 1 135 ? 1.536 3.387 13.627 1.00 91.25 135 THR A C 1
ATOM 1179 O O . THR A 1 135 ? 2.205 3.800 14.569 1.00 91.25 135 THR A O 1
ATOM 1182 N N . LEU A 1 136 ? 0.733 2.327 13.744 1.00 91.31 136 LEU A N 1
ATOM 1183 C CA . LEU A 1 136 ? 0.595 1.557 14.983 1.00 91.31 136 LEU A CA 1
ATOM 1184 C C . LEU A 1 136 ? 1.669 0.473 15.144 1.00 91.31 136 LEU A C 1
ATOM 1186 O O . LEU A 1 136 ? 1.791 -0.102 16.224 1.00 91.31 136 LEU A O 1
ATOM 1190 N N . THR A 1 137 ? 2.437 0.168 14.094 1.00 89.38 137 THR A N 1
ATOM 1191 C CA . THR A 1 137 ? 3.418 -0.934 14.100 1.00 89.38 137 THR A CA 1
ATOM 1192 C C . THR A 1 137 ? 4.845 -0.499 13.760 1.00 89.38 137 THR A C 1
ATOM 1194 O O . THR A 1 137 ? 5.773 -1.316 13.818 1.00 89.38 137 THR A O 1
ATOM 1197 N N . CYS A 1 138 ? 5.057 0.763 13.380 1.00 81.75 138 CYS A N 1
ATOM 1198 C CA . CYS A 1 138 ? 6.373 1.311 13.084 1.00 81.75 138 CYS A CA 1
ATOM 1199 C C . CYS A 1 138 ? 7.022 2.006 14.282 1.00 81.75 138 CYS A C 1
ATOM 1201 O O . CYS A 1 138 ? 6.353 2.548 15.164 1.00 81.75 138 CYS A O 1
ATOM 1203 N N . ASP A 1 139 ? 8.356 2.011 14.291 1.00 69.75 139 ASP A N 1
ATOM 1204 C CA . ASP A 1 139 ? 9.125 2.731 15.302 1.00 69.75 139 ASP A CA 1
ATOM 1205 C C . ASP A 1 139 ? 8.856 4.235 15.146 1.00 69.75 139 ASP A C 1
ATOM 1207 O O . ASP A 1 139 ? 8.880 4.762 14.034 1.00 69.75 139 ASP A O 1
ATOM 1211 N N . GLY A 1 140 ? 8.550 4.916 16.252 1.00 68.19 140 GLY A N 1
ATOM 1212 C CA . GLY A 1 140 ? 8.122 6.321 16.260 1.00 68.19 140 GLY A CA 1
ATOM 1213 C C . GLY A 1 140 ? 6.602 6.531 16.325 1.00 68.19 140 GLY A C 1
ATOM 1214 O O . GLY A 1 140 ? 6.160 7.616 16.701 1.00 68.19 140 GLY A O 1
ATOM 1215 N N . GLY A 1 141 ? 5.800 5.501 16.040 1.00 71.00 141 GLY A N 1
ATOM 1216 C CA . GLY A 1 141 ? 4.358 5.497 16.290 1.00 71.00 141 GLY A CA 1
ATOM 1217 C C . GLY A 1 141 ? 3.566 6.623 15.605 1.00 71.00 141 GLY A C 1
ATOM 1218 O O . GLY A 1 141 ? 4.041 7.301 14.690 1.00 71.00 141 GLY A O 1
ATOM 1219 N N . LEU A 1 142 ? 2.355 6.871 16.113 1.00 72.62 142 LEU A N 1
ATOM 1220 C CA . LEU A 1 142 ? 1.429 7.916 15.648 1.00 72.62 142 LEU A CA 1
ATOM 1221 C C . LEU A 1 142 ? 1.977 9.351 15.746 1.00 72.62 142 LEU A C 1
ATOM 1223 O O . LEU A 1 142 ? 1.406 10.257 15.144 1.00 72.62 142 LEU A O 1
ATOM 1227 N N . GLU A 1 143 ? 3.046 9.582 16.510 1.00 70.38 143 GLU A N 1
ATOM 1228 C CA . GLU A 1 143 ? 3.632 10.918 16.689 1.00 70.38 143 GLU A CA 1
ATOM 1229 C C . GLU A 1 143 ? 4.752 11.225 15.688 1.00 70.38 143 GLU A C 1
ATOM 1231 O O . GLU A 1 143 ? 5.081 12.389 15.464 1.00 70.38 143 GLU A O 1
ATOM 1236 N N . SER A 1 144 ? 5.311 10.198 15.040 1.00 70.88 144 SER A N 1
ATOM 1237 C CA . SER A 1 144 ? 6.411 10.358 14.080 1.00 70.88 144 SER A CA 1
ATOM 1238 C C . SER A 1 144 ? 5.989 10.930 12.724 1.00 70.88 144 SER A C 1
ATOM 1240 O O . SER A 1 144 ? 6.831 11.455 11.993 1.00 70.88 144 SER A O 1
ATOM 1242 N N . ILE A 1 145 ? 4.697 10.872 12.383 1.00 75.19 145 ILE A N 1
ATOM 1243 C CA . ILE A 1 145 ? 4.171 11.349 11.101 1.00 75.19 145 ILE A CA 1
ATOM 1244 C C . ILE A 1 145 ? 3.284 12.570 11.334 1.00 75.19 145 ILE A C 1
ATOM 1246 O O . ILE A 1 145 ? 2.142 12.454 11.763 1.00 75.19 145 ILE A O 1
ATOM 1250 N N . ASN A 1 146 ? 3.809 13.754 11.016 1.00 74.56 146 ASN A N 1
ATOM 1251 C CA . ASN A 1 146 ? 3.115 15.031 11.212 1.00 74.56 146 ASN A CA 1
ATOM 1252 C C . ASN A 1 146 ? 3.037 15.860 9.918 1.00 74.56 146 ASN A C 1
ATOM 1254 O O . ASN A 1 146 ? 3.142 17.089 9.933 1.00 74.56 146 ASN A O 1
ATOM 1258 N N . THR A 1 147 ? 2.897 15.194 8.773 1.00 85.75 147 THR A N 1
ATOM 1259 C CA . THR A 1 147 ? 2.671 15.875 7.496 1.00 85.75 147 THR A CA 1
ATOM 1260 C C . THR A 1 147 ? 1.197 16.255 7.354 1.00 85.75 147 THR A C 1
ATOM 1262 O O . THR A 1 147 ? 0.305 15.582 7.872 1.00 85.75 147 THR A O 1
ATOM 1265 N N . ALA A 1 148 ? 0.923 17.370 6.673 1.00 87.62 148 ALA A N 1
ATOM 1266 C CA . ALA A 1 148 ? -0.436 17.901 6.548 1.00 87.62 148 ALA A CA 1
ATOM 1267 C C . ALA A 1 148 ? -1.410 16.922 5.865 1.00 87.62 148 ALA A C 1
ATOM 1269 O O . ALA A 1 148 ? -2.589 16.911 6.197 1.00 87.62 148 ALA A O 1
ATOM 1270 N N . ASP A 1 149 ? -0.910 16.090 4.952 1.00 88.31 149 ASP A N 1
ATOM 1271 C CA . ASP A 1 149 ? -1.668 15.089 4.197 1.00 88.31 149 ASP A CA 1
ATOM 1272 C C . ASP A 1 149 ? -1.964 13.799 4.989 1.00 88.31 149 ASP A C 1
ATOM 1274 O O . ASP A 1 149 ? -2.905 13.080 4.661 1.00 88.31 149 ASP A O 1
ATOM 1278 N N . MET A 1 150 ? -1.211 13.526 6.059 1.00 90.31 150 MET A N 1
ATOM 1279 C CA . MET A 1 150 ? -1.407 12.364 6.941 1.00 90.31 150 MET A CA 1
ATOM 1280 C C . MET A 1 150 ? -2.189 12.693 8.209 1.00 90.31 150 MET A C 1
ATOM 1282 O O . MET A 1 150 ? -2.818 11.800 8.777 1.00 90.31 150 MET A O 1
ATOM 1286 N N . ARG A 1 151 ? -2.162 13.960 8.644 1.00 91.56 151 ARG A N 1
ATOM 1287 C CA . ARG A 1 151 ? -2.671 14.408 9.950 1.00 91.56 151 ARG A CA 1
ATOM 1288 C C . ARG A 1 151 ? -4.068 13.873 10.260 1.00 91.56 151 ARG A C 1
ATOM 1290 O O . ARG A 1 151 ? -4.269 13.254 11.299 1.00 91.56 151 ARG A O 1
ATOM 1297 N N . THR A 1 152 ? -5.010 14.043 9.335 1.00 94.88 152 THR A N 1
ATOM 1298 C CA . THR A 1 152 ? -6.393 13.588 9.529 1.00 94.88 152 THR A CA 1
ATOM 1299 C C . THR A 1 152 ? -6.474 12.074 9.733 1.00 94.88 152 THR A C 1
ATOM 1301 O O . THR A 1 152 ? -7.131 11.617 10.660 1.00 94.88 152 THR A O 1
ATOM 1304 N N . PHE A 1 153 ? -5.747 11.277 8.941 1.00 95.31 153 PHE A N 1
ATOM 1305 C CA . PHE A 1 153 ? -5.719 9.821 9.122 1.00 95.31 153 PHE A CA 1
ATOM 1306 C C . PHE A 1 153 ? -5.089 9.417 10.460 1.00 95.31 153 PHE A C 1
ATOM 1308 O O . PHE A 1 153 ? -5.593 8.508 11.116 1.00 95.31 153 PHE A O 1
ATOM 1315 N N . THR A 1 154 ? -4.016 10.089 10.889 1.00 93.50 154 THR A N 1
ATOM 1316 C CA . THR A 1 154 ? -3.375 9.805 12.182 1.00 93.50 154 THR A CA 1
ATOM 1317 C C . THR A 1 154 ? -4.249 10.199 13.370 1.00 93.50 154 THR A C 1
ATOM 1319 O O . THR A 1 154 ? -4.267 9.487 14.372 1.00 93.50 154 THR A O 1
ATOM 1322 N N . ASP A 1 155 ? -5.009 11.289 13.263 1.00 94.56 155 ASP A N 1
ATOM 1323 C CA . ASP A 1 155 ? -5.943 11.718 14.307 1.00 94.56 155 ASP A CA 1
ATOM 1324 C C . ASP A 1 155 ? -7.123 10.745 14.406 1.00 94.56 155 ASP A C 1
ATOM 1326 O O . ASP A 1 155 ? -7.455 10.285 15.497 1.00 94.56 155 ASP A O 1
ATOM 1330 N N . HIS A 1 156 ? -7.664 10.310 13.267 1.00 96.69 156 HIS A N 1
ATOM 1331 C CA . HIS A 1 156 ? -8.691 9.268 13.228 1.00 96.69 156 HIS A CA 1
ATOM 1332 C C . HIS A 1 156 ? -8.168 7.923 13.753 1.00 96.69 156 HIS A C 1
ATOM 1334 O O . HIS A 1 156 ? -8.902 7.186 14.404 1.00 96.69 156 HIS A O 1
ATOM 1340 N N . ALA A 1 157 ? -6.888 7.597 13.540 1.00 95.50 157 ALA A N 1
ATOM 1341 C CA . ALA A 1 157 ? -6.278 6.403 14.122 1.00 95.50 157 ALA A CA 1
ATOM 1342 C C . ALA A 1 157 ? -6.167 6.507 15.653 1.00 95.50 157 ALA A C 1
ATOM 1344 O O . ALA A 1 157 ? -6.400 5.517 16.341 1.00 95.50 157 ALA A O 1
ATOM 1345 N N . LYS A 1 158 ? -5.883 7.695 16.208 1.00 94.62 158 LYS A N 1
ATOM 1346 C CA . LYS A 1 158 ? -5.926 7.933 17.664 1.00 94.62 158 LYS A CA 1
ATOM 1347 C C . LYS A 1 158 ? -7.344 7.792 18.210 1.00 94.62 158 LYS A C 1
ATOM 1349 O O . LYS A 1 158 ? -7.538 7.132 19.225 1.00 94.62 158 LYS A O 1
ATOM 1354 N N . GLU A 1 159 ? -8.326 8.377 17.532 1.00 97.06 159 GLU A N 1
ATOM 1355 C CA . GLU A 1 159 ? -9.738 8.284 17.908 1.00 97.06 159 GLU A CA 1
ATOM 1356 C C . GLU A 1 159 ? -10.250 6.840 17.853 1.00 97.06 159 GLU A C 1
ATOM 1358 O O . GLU A 1 159 ? -10.918 6.383 18.779 1.00 97.06 159 GLU A O 1
ATOM 1363 N N . MET A 1 160 ? -9.855 6.080 16.829 1.00 96.38 160 MET A N 1
ATOM 1364 C CA . MET A 1 160 ? -10.155 4.654 16.693 1.00 96.38 160 MET A CA 1
ATOM 1365 C C . MET A 1 160 ? -9.727 3.845 17.922 1.00 96.38 160 MET A C 1
ATOM 1367 O O . MET A 1 160 ? -10.431 2.915 18.312 1.00 96.38 160 MET A O 1
ATOM 1371 N N . LEU A 1 161 ? -8.599 4.194 18.551 1.00 94.94 161 LEU A N 1
ATOM 1372 C CA . LEU A 1 161 ? -8.141 3.542 19.782 1.00 94.94 161 LEU A CA 1
ATOM 1373 C C . LEU A 1 161 ? -9.023 3.872 20.998 1.00 94.94 161 LEU A C 1
ATOM 1375 O O . LEU A 1 161 ? -9.010 3.116 21.964 1.00 94.94 161 LEU A O 1
ATOM 1379 N N . GLN A 1 162 ? -9.780 4.973 20.959 1.00 96.62 162 GLN A N 1
ATOM 1380 C CA . GLN A 1 162 ? -10.664 5.406 22.046 1.00 96.62 162 GLN A CA 1
ATOM 1381 C C . GLN A 1 162 ? -12.085 4.859 21.894 1.00 96.62 162 GLN A C 1
ATOM 1383 O O . GLN A 1 162 ? -12.649 4.337 22.852 1.00 96.62 162 GLN A O 1
ATOM 1388 N N . ILE A 1 163 ? -12.670 4.978 20.697 1.00 97.38 163 ILE A N 1
ATOM 1389 C CA . ILE A 1 163 ? -14.089 4.653 20.459 1.00 97.38 163 ILE A CA 1
ATOM 1390 C C . ILE A 1 163 ? -14.295 3.357 19.665 1.00 97.38 163 ILE A C 1
ATOM 1392 O O . ILE A 1 163 ? -15.426 2.915 19.470 1.00 97.38 163 ILE A O 1
ATOM 1396 N N . GLY A 1 164 ? -13.209 2.724 19.219 1.00 95.88 164 GLY A N 1
ATOM 1397 C CA . GLY A 1 164 ? -13.228 1.515 18.404 1.00 95.88 164 GLY A CA 1
ATOM 1398 C C . GLY A 1 164 ? -13.335 1.785 16.900 1.00 95.88 164 GLY A C 1
ATOM 1399 O O . GLY A 1 164 ? -13.645 2.884 16.443 1.00 95.88 164 GLY A O 1
ATOM 1400 N N . VAL A 1 165 ? -13.097 0.731 16.112 1.00 95.25 165 VAL A N 1
ATOM 1401 C CA . VAL A 1 165 ? -13.032 0.788 14.641 1.00 95.25 165 VAL A CA 1
ATOM 1402 C C . VAL A 1 165 ? -14.353 1.243 14.027 1.00 95.25 165 VAL A C 1
ATOM 1404 O O . VAL A 1 165 ? -14.409 2.269 13.361 1.00 95.25 165 VAL A O 1
ATOM 1407 N N . ARG A 1 166 ? -15.440 0.495 14.242 1.00 95.38 166 ARG A N 1
ATOM 1408 C CA . ARG A 1 166 ? -16.714 0.744 13.544 1.00 95.38 166 ARG A CA 1
ATOM 1409 C C . ARG A 1 166 ? -17.327 2.116 13.858 1.00 95.38 166 ARG A C 1
ATOM 1411 O O . ARG A 1 166 ? -17.766 2.751 12.902 1.00 95.38 166 ARG A O 1
ATOM 1418 N N . PRO A 1 167 ? -17.350 2.589 15.121 1.00 97.25 167 PRO A N 1
ATOM 1419 C CA . PRO A 1 167 ? -17.867 3.920 15.433 1.00 97.25 167 PRO A CA 1
ATOM 1420 C C . PRO A 1 167 ? -17.073 5.035 14.749 1.00 97.25 167 PRO A C 1
ATOM 1422 O O . PRO A 1 167 ? -17.678 5.868 14.084 1.00 97.25 167 PRO A O 1
ATOM 1425 N N . MET A 1 168 ? -15.736 4.988 14.806 1.00 97.81 168 MET A N 1
ATOM 1426 C CA . MET A 1 168 ? -14.878 5.980 14.146 1.00 97.81 168 MET A CA 1
ATOM 1427 C C . MET A 1 168 ? -15.104 5.998 12.629 1.00 97.81 168 MET A C 1
ATOM 1429 O O . MET A 1 168 ? -15.284 7.056 12.029 1.00 97.81 168 MET A O 1
ATOM 1433 N N . LEU A 1 169 ? -15.165 4.822 11.994 1.00 97.25 169 LEU A N 1
ATOM 1434 C CA . LEU A 1 169 ? -15.396 4.746 10.551 1.00 97.25 169 LEU A CA 1
ATOM 1435 C C . LEU A 1 169 ? -16.745 5.342 10.132 1.00 97.25 169 LEU A C 1
ATOM 1437 O O . LEU A 1 169 ? -16.826 5.956 9.066 1.00 97.25 169 LEU A O 1
ATOM 1441 N N . ALA A 1 170 ? -17.788 5.146 10.944 1.00 96.25 170 ALA A N 1
ATOM 1442 C CA . ALA A 1 170 ? -19.116 5.689 10.688 1.00 96.25 170 ALA A CA 1
ATOM 1443 C C . ALA A 1 170 ? -19.153 7.216 10.856 1.00 96.25 170 ALA A C 1
ATOM 1445 O O . ALA A 1 170 ? -19.681 7.892 9.976 1.00 96.25 170 ALA A O 1
ATOM 1446 N N . GLU A 1 171 ? -18.548 7.741 11.927 1.00 97.69 171 GLU A N 1
ATOM 1447 C CA . GLU A 1 171 ? -18.473 9.181 12.216 1.00 97.69 171 GLU A CA 1
ATOM 1448 C C . GLU A 1 171 ? -17.788 9.952 11.077 1.00 97.69 171 GLU A C 1
ATOM 1450 O O . GLU A 1 171 ? -18.294 10.964 10.597 1.00 97.69 171 GLU A O 1
ATOM 1455 N N . HIS A 1 172 ? -16.676 9.414 10.565 1.00 97.62 172 HIS A N 1
ATOM 1456 C CA . HIS A 1 172 ? -15.858 10.074 9.539 1.00 97.62 172 HIS A CA 1
ATOM 1457 C C . HIS A 1 172 ? -16.190 9.662 8.099 1.00 97.62 172 HIS A C 1
ATOM 1459 O O . HIS A 1 172 ? -15.503 10.059 7.154 1.00 97.62 172 HIS A O 1
ATOM 1465 N N . GLY A 1 173 ? -17.243 8.861 7.901 1.00 96.75 173 GLY A N 1
ATOM 1466 C CA . GLY A 1 173 ? -17.755 8.504 6.575 1.00 96.75 173 GLY A CA 1
ATOM 1467 C C . GLY A 1 173 ? -16.802 7.660 5.720 1.00 96.75 173 GLY A C 1
ATOM 1468 O O . GLY A 1 173 ? -16.767 7.812 4.492 1.00 96.75 173 GLY A O 1
ATOM 1469 N N . TYR A 1 174 ? -16.018 6.776 6.344 1.00 96.81 174 TYR A N 1
ATOM 1470 C CA . TYR A 1 174 ? -15.071 5.909 5.643 1.00 96.81 174 TYR A CA 1
ATOM 1471 C C . TYR A 1 174 ? -15.747 4.878 4.742 1.00 96.81 174 TYR A C 1
ATOM 1473 O O . TYR A 1 174 ? -16.675 4.176 5.140 1.00 96.81 174 TYR A O 1
ATOM 1481 N N . ARG A 1 175 ? -15.234 4.747 3.512 1.00 94.38 175 ARG A N 1
ATOM 1482 C CA . ARG A 1 175 ? -15.816 3.893 2.465 1.00 94.38 175 ARG A CA 1
ATOM 1483 C C . ARG A 1 175 ? -14.785 3.053 1.713 1.00 94.38 175 ARG A C 1
ATOM 1485 O O . ARG A 1 175 ? -13.659 3.491 1.464 1.00 94.38 175 ARG A O 1
ATOM 1492 N N . CYS A 1 176 ? -15.223 1.877 1.270 1.00 91.38 176 CYS A N 1
ATOM 1493 C CA . CYS A 1 176 ? -14.556 1.058 0.255 1.00 91.38 176 CYS A CA 1
ATOM 1494 C C . CYS A 1 176 ? -15.310 1.142 -1.074 1.00 91.38 176 CYS A C 1
ATOM 1496 O O . CYS A 1 176 ? -16.511 1.395 -1.102 1.00 91.38 176 CYS A O 1
ATOM 1498 N N . THR A 1 177 ? -14.615 0.874 -2.181 1.00 86.50 177 THR A N 1
ATOM 1499 C CA . THR A 1 177 ? -15.271 0.692 -3.488 1.00 86.50 177 THR A CA 1
ATOM 1500 C C . THR A 1 177 ? -16.169 -0.547 -3.488 1.00 86.50 177 THR A C 1
ATOM 1502 O O . THR A 1 177 ? -17.212 -0.546 -4.137 1.00 86.50 177 THR A O 1
ATOM 1505 N N . TYR A 1 178 ? -15.782 -1.595 -2.754 1.00 86.31 178 TYR A N 1
ATOM 1506 C CA . TYR A 1 178 ? -16.549 -2.828 -2.625 1.00 86.31 178 TYR A CA 1
ATOM 1507 C C . TYR A 1 178 ? -16.895 -3.115 -1.161 1.00 86.31 178 TYR A C 1
A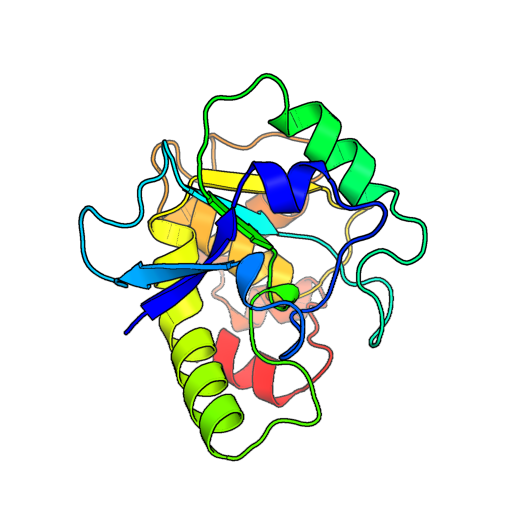TOM 1509 O O . TYR A 1 178 ? -16.036 -3.044 -0.286 1.00 86.31 178 TYR A O 1
ATOM 1517 N N . GLU A 1 179 ? -18.141 -3.506 -0.887 1.00 86.19 179 GLU A N 1
ATOM 1518 C CA . GLU A 1 179 ? -18.605 -3.788 0.483 1.00 86.19 179 GLU A CA 1
ATOM 1519 C C . GLU A 1 179 ? -17.861 -4.948 1.160 1.00 86.19 179 GLU A C 1
ATOM 1521 O O . GLU A 1 179 ? -17.700 -4.963 2.380 1.00 86.19 179 GLU A O 1
ATOM 1526 N N . HIS A 1 180 ? -17.398 -5.934 0.386 1.00 88.12 180 HIS A N 1
ATOM 1527 C CA . HIS A 1 180 ? -16.659 -7.068 0.944 1.00 88.12 180 HIS A CA 1
ATOM 1528 C C . HIS A 1 180 ? -15.309 -6.645 1.537 1.00 88.12 180 HIS A C 1
ATOM 1530 O O . HIS A 1 180 ? -14.899 -7.224 2.541 1.00 88.12 180 HIS A O 1
ATOM 1536 N N . ASP A 1 181 ? -14.671 -5.609 0.983 1.00 90.31 181 ASP A N 1
ATOM 1537 C CA . ASP A 1 181 ? -13.442 -5.045 1.545 1.00 90.31 181 ASP A CA 1
ATOM 1538 C C . ASP A 1 181 ? -13.719 -4.440 2.920 1.00 90.31 181 ASP A C 1
ATOM 1540 O O . ASP A 1 181 ? -12.957 -4.654 3.853 1.00 90.31 181 ASP A O 1
ATOM 1544 N N . MET A 1 182 ? -14.8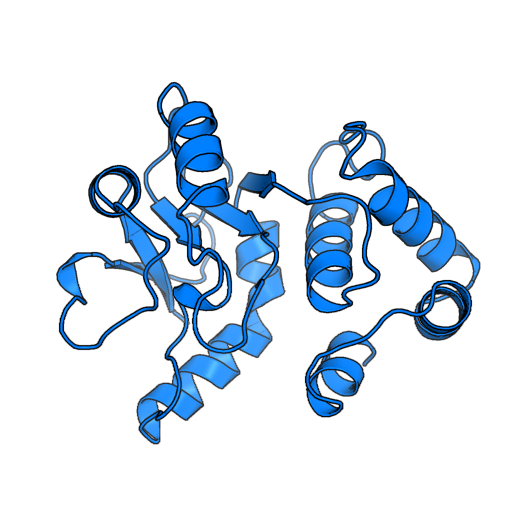52 -3.751 3.091 1.00 90.62 182 MET A N 1
ATOM 1545 C CA . MET A 1 182 ? -15.213 -3.183 4.391 1.00 90.62 182 MET A CA 1
ATOM 1546 C C . MET A 1 182 ? -15.367 -4.271 5.455 1.00 90.62 182 MET A C 1
ATOM 1548 O O . MET A 1 182 ? -14.909 -4.099 6.581 1.00 90.62 182 MET A O 1
ATOM 1552 N N . LYS A 1 183 ? -15.971 -5.413 5.108 1.00 90.38 183 LYS A N 1
ATOM 1553 C CA . LYS A 1 183 ? -16.079 -6.556 6.028 1.00 90.38 183 LYS A CA 1
ATOM 1554 C C . LYS A 1 183 ? -14.708 -7.127 6.381 1.00 90.38 183 LYS A C 1
ATOM 1556 O O . LYS A 1 183 ? -14.481 -7.409 7.548 1.00 90.38 183 LYS A O 1
ATOM 1561 N N . PHE A 1 184 ? -13.819 -7.258 5.397 1.00 90.50 184 PHE A N 1
ATOM 1562 C CA . PHE A 1 184 ? -12.451 -7.744 5.592 1.00 90.50 184 PHE A CA 1
ATOM 1563 C C . PHE A 1 184 ? -11.606 -6.805 6.467 1.00 90.50 184 PHE A C 1
ATOM 1565 O O . PHE A 1 184 ? -10.857 -7.266 7.315 1.00 90.50 184 PHE A O 1
ATOM 1572 N N . LEU A 1 185 ? -11.740 -5.491 6.288 1.00 92.19 185 LEU A N 1
ATOM 1573 C CA . LEU A 1 185 ? -10.941 -4.486 7.000 1.00 92.19 185 LEU A CA 1
ATOM 1574 C C . LEU A 1 185 ? -11.448 -4.169 8.413 1.00 92.19 185 LEU A C 1
ATOM 1576 O O . LEU A 1 185 ? -10.773 -3.474 9.165 1.00 92.19 185 LEU A O 1
ATOM 1580 N N . THR A 1 186 ? -12.650 -4.631 8.762 1.00 90.50 186 THR A N 1
ATOM 1581 C CA . THR A 1 186 ? -13.301 -4.361 10.058 1.00 90.50 186 THR A CA 1
ATOM 1582 C C . THR A 1 186 ? -13.620 -5.631 10.850 1.00 90.50 186 THR A C 1
ATOM 1584 O O . THR A 1 186 ? -14.403 -5.572 11.809 1.00 90.50 186 THR A O 1
ATOM 1587 N N . SER A 1 187 ? -13.092 -6.777 10.409 1.00 82.75 187 SER A N 1
ATOM 1588 C CA . SER A 1 187 ? -13.142 -8.061 11.118 1.00 82.75 187 SER A CA 1
ATOM 1589 C C . SER A 1 187 ? -11.973 -8.192 12.077 1.00 82.75 187 SER A C 1
ATOM 1591 O O . SER A 1 187 ? -12.230 -8.584 13.232 1.00 82.75 187 SER A O 1
#

Sequence (187 aa):
MFWFFQRRMSFLSQKTMQKRSRDRLDDYVLLPATYGFVTRTLCFFVSHFWHTKDDPDPNGKYLRLLRDNLRPQTWLYIWLDWTCAPQHPRTPVEQAYFLRTLQSVSGIIRNSGFVWYYPPFEPRLWIFYEVAEYTLTCDGGLESINT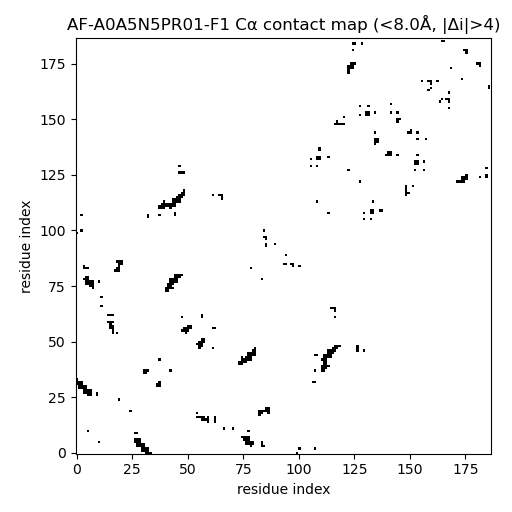ADMRTFTDHAKEMLQIGVRPMLAEHGYRCTYEHDMKFLTS

pLDDT: mean 90.95, std 5.82, range [68.19, 97.81]

Radius of gyration: 16.1 Å; Cα contacts (8 Å, |Δi|>4): 252; chains: 1; bounding box: 38×37×42 Å

Mean predicted aligned error: 4.0 Å

Solvent-accessible surface area (backbone atoms only — not comparable to full-atom values): 10728 Å² total; per-residue (Å²): 109,69,42,54,24,31,34,48,68,50,60,71,65,53,80,47,68,70,65,51,48,90,92,48,54,85,42,44,45,78,37,52,74,48,92,85,63,50,39,50,71,39,23,34,29,36,53,67,67,64,78,41,98,88,39,47,37,88,82,16,62,62,50,52,54,51,44,65,67,49,64,86,53,78,61,48,34,35,32,54,51,73,34,46,36,71,49,87,90,59,52,74,68,42,46,55,47,35,53,54,46,63,77,39,44,66,60,52,44,61,33,21,29,82,44,73,62,65,67,83,89,71,51,41,39,67,60,45,51,53,51,42,53,34,30,77,63,42,92,64,34,67,78,65,60,81,48,86,69,45,39,65,56,48,51,50,44,55,46,25,75,74,68,34,64,69,57,44,37,61,75,64,59,47,41,58,99,45,74,68,56,48,54,67,77,73,108

Nearest PDB structures (foldseek):
  7r5y-assembly2_B  TM=1.758E-01  e=8.344E+00  Prevotella sp. CAG:617

Secondary structure (DSSP, 8-state):
-EEEEEEHHHHHH-SSPPPP-GGGGGGEEEEESSTTTS-TTTEEEEEE--SSSS-S-TT-HHHHHHHHHHTTS--SEEEEGGGGSPPSSPPHHHHHHHHHHHHHHHHHHHHSEEEEE--S---BHHHHHHHHHHHHHSTTGGGS---TTTHHHHHHHHHHHHH-HHHHHHHTT-B-SSHHHHHHHT-

Foldseek 3Di:
DWFWWFWPVLLLPDPFLAADDPVPSVRTDIFDLDPPRFAAQAEEEEDEAQPDPVGRGPRRPVSVVQSVVPVVGHYTTYDDPCSRQDDPPDDPVSVVVNVVCVVCVLSNLLRYHYHYDYDPDDQELVSLLSLLSNQCRDDVHLNNDDDPRCVVSSVLSVVCVVPNDPVSCVVRVHDYPDPVVVVVSRD